Protein AF-A0A3N5FT04-F1 (afdb_monomer)

Secondary structure (DSSP, 8-state):
------------PPP-------------------PPPP--BTTB--B--TGGGT--HHHHHHHHHHHHHT---S-S-HHHHHHHTTTTTSTT----S------SS-EEEEETTEEEEEES-TTS----GGGHHHHHHHHHHHHHHTTSS--TTSBGGGGPPTT--TT-STTGGG-BHHHHHHT-----SEETTEETTTTS--

Solvent-accessible surface area (backbone atoms only — not comparable to full-atom values): 13130 Å² total; per-residue (Å²): 138,89,85,89,88,84,88,83,84,82,82,87,81,85,81,86,78,84,78,79,80,76,82,81,75,82,74,78,76,73,75,72,75,71,73,76,78,60,70,55,53,94,94,50,61,56,73,41,56,38,62,82,74,76,38,60,57,67,59,55,52,48,50,52,50,51,54,50,73,64,48,81,86,64,65,47,46,41,63,59,36,46,48,67,53,68,30,60,80,37,59,81,51,75,82,82,77,91,75,61,64,60,75,65,61,53,42,71,46,74,57,81,53,25,37,46,50,71,43,69,54,70,89,57,94,68,93,64,70,74,58,56,53,59,56,53,53,51,52,49,53,53,34,36,76,69,56,77,41,83,54,55,80,40,49,47,56,83,72,50,58,90,95,58,66,78,29,71,48,81,72,36,53,72,33,25,43,50,26,63,76,66,74,67,49,84,69,66,55,67,59,96,89,38,49,66,60,46,86,58,85,131

Foldseek 3Di:
DDDDDDDDDDDDDDDDDDDDDDDDDPDPPPPPPPPPQDAADDVGAAADAQVRLPHDNVVVVVVVCVQQVPDDPDFQFPVCRQCVPLVVPFPPSDDDDDADGHWHRWDFDDDSRHTHDIDTCVVDDHDPDCVVVVVVVVVVVVCCVVCVPVDQQDQVVVSDDPPDCQQVDPLSRNDGNVCVVVVNSLRFDDDPNRTPCRNPDD

Mean predicted aligned error: 11.37 Å

Structure (mmCIF, N/CA/C/O backbone):
data_AF-A0A3N5FT04-F1
#
_entry.id   AF-A0A3N5FT04-F1
#
loop_
_atom_site.group_PDB
_atom_site.id
_atom_site.type_symbol
_atom_site.label_atom_id
_atom_site.label_alt_id
_atom_sit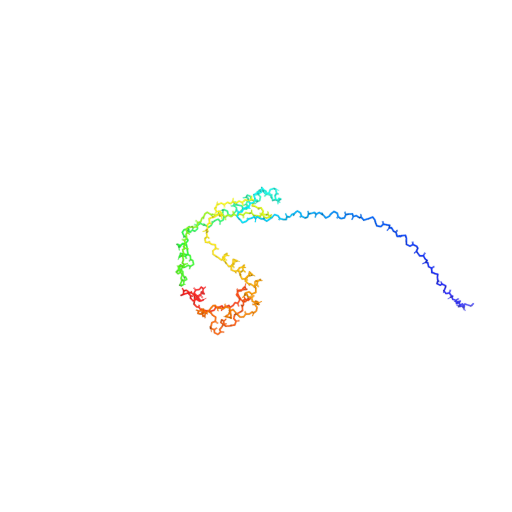e.label_comp_id
_atom_site.label_asym_id
_atom_site.label_entity_id
_atom_site.label_seq_id
_atom_site.pdbx_PDB_ins_code
_atom_site.Cartn_x
_atom_site.Cartn_y
_atom_site.Cartn_z
_atom_site.occupancy
_atom_site.B_iso_or_equiv
_atom_site.auth_seq_id
_atom_site.auth_comp_id
_atom_site.auth_asym_id
_atom_site.auth_atom_id
_atom_site.pdbx_PDB_model_num
ATOM 1 N N . MET A 1 1 ? 4.816 -99.520 30.516 1.00 39.00 1 MET A N 1
ATOM 2 C CA . MET A 1 1 ? 5.626 -98.863 29.469 1.00 39.00 1 MET A CA 1
ATOM 3 C C . MET A 1 1 ? 4.671 -98.159 28.514 1.00 39.00 1 MET A C 1
ATOM 5 O O . MET A 1 1 ? 3.800 -98.811 27.963 1.00 39.00 1 MET A O 1
ATOM 9 N N . VAL A 1 2 ? 4.776 -96.829 28.466 1.00 32.91 2 VAL A N 1
ATOM 10 C CA . VAL A 1 2 ? 4.016 -95.832 27.666 1.00 32.91 2 VAL A CA 1
ATOM 11 C C . VAL A 1 2 ? 4.645 -95.809 26.248 1.00 32.91 2 VAL A C 1
ATOM 13 O O . VAL A 1 2 ? 5.809 -96.180 26.155 1.00 32.91 2 VAL A O 1
ATOM 16 N N . ALA A 1 3 ? 4.049 -95.492 25.091 1.00 35.16 3 ALA A N 1
ATOM 17 C CA . ALA A 1 3 ? 2.989 -94.586 24.613 1.00 35.16 3 ALA A CA 1
ATOM 18 C C . ALA A 1 3 ? 2.389 -95.194 23.306 1.00 35.16 3 ALA A C 1
ATOM 20 O O . ALA A 1 3 ? 3.040 -96.033 22.697 1.00 35.16 3 ALA A O 1
ATOM 21 N N . GLY A 1 4 ? 1.210 -94.879 22.758 1.00 31.64 4 GLY A N 1
ATOM 22 C CA . GLY A 1 4 ? 0.363 -93.695 22.871 1.00 31.64 4 GLY A CA 1
ATOM 23 C C . GLY A 1 4 ? 0.532 -92.761 21.661 1.00 31.64 4 GLY A C 1
ATOM 24 O O . GLY A 1 4 ? 1.259 -91.785 21.779 1.00 31.64 4 GLY A O 1
ATOM 25 N N . VAL A 1 5 ? -0.143 -93.024 20.530 1.00 40.12 5 VAL A N 1
ATOM 26 C CA . VAL A 1 5 ? -0.427 -92.017 19.481 1.00 40.12 5 VAL A CA 1
ATOM 27 C C . VAL A 1 5 ? -1.836 -92.262 18.938 1.00 40.12 5 VAL A C 1
ATOM 29 O O . VAL A 1 5 ? -2.102 -93.286 18.312 1.00 40.12 5 VAL A O 1
ATOM 32 N N . ALA A 1 6 ? -2.738 -91.321 19.215 1.00 38.34 6 ALA A N 1
ATOM 33 C CA . ALA A 1 6 ? -4.097 -91.264 18.694 1.00 38.34 6 ALA A CA 1
ATOM 34 C C . ALA A 1 6 ? -4.169 -90.188 17.602 1.00 38.34 6 ALA A C 1
ATOM 36 O O . ALA A 1 6 ? -3.650 -89.086 17.779 1.00 38.34 6 ALA A O 1
ATOM 37 N N . ALA A 1 7 ? -4.798 -90.526 16.478 1.00 38.00 7 ALA A N 1
ATOM 38 C CA . ALA A 1 7 ? -5.049 -89.624 15.363 1.00 38.00 7 ALA A CA 1
ATOM 39 C C . ALA A 1 7 ? -6.353 -88.847 15.595 1.00 38.00 7 ALA A C 1
ATOM 41 O O . ALA A 1 7 ? -7.402 -89.445 15.837 1.00 38.00 7 ALA A O 1
ATOM 42 N N . THR A 1 8 ? -6.292 -87.520 15.501 1.00 37.78 8 THR A N 1
ATOM 43 C CA . THR A 1 8 ? -7.441 -86.625 15.683 1.00 37.78 8 THR A CA 1
ATOM 44 C C . THR A 1 8 ? -7.903 -86.096 14.325 1.00 37.78 8 THR A C 1
ATOM 46 O O . THR A 1 8 ? -7.182 -85.358 13.658 1.00 37.78 8 THR A O 1
ATOM 49 N N . LEU A 1 9 ? -9.119 -86.470 13.921 1.00 36.91 9 LEU A N 1
ATOM 50 C CA . LEU A 1 9 ? -9.869 -85.849 12.827 1.00 36.91 9 LEU A CA 1
ATOM 51 C C . LEU A 1 9 ? -10.504 -84.547 13.332 1.00 36.91 9 LEU A C 1
ATOM 53 O O . LEU A 1 9 ? -11.291 -84.570 14.277 1.00 36.91 9 LEU A O 1
ATOM 57 N N . ALA A 1 10 ? -10.187 -83.421 12.694 1.00 37.94 10 ALA A N 1
ATOM 58 C CA . ALA A 1 10 ? -10.848 -82.144 12.943 1.00 37.94 10 ALA A CA 1
ATOM 59 C C . ALA A 1 10 ? -12.022 -81.961 11.966 1.00 37.94 10 ALA A C 1
ATOM 61 O O . ALA A 1 10 ? -11.829 -81.844 10.757 1.00 37.94 10 ALA A O 1
ATOM 62 N N . LEU A 1 11 ? -13.244 -81.939 12.503 1.00 38.66 11 LEU A N 1
ATOM 63 C CA . LEU A 1 11 ? -14.460 -81.527 11.801 1.00 38.66 11 LEU A CA 1
ATOM 64 C C . LEU A 1 11 ? -14.577 -79.998 11.860 1.00 38.66 11 LEU A C 1
ATOM 66 O O . LEU A 1 11 ? -14.582 -79.416 12.942 1.00 38.66 11 LEU A O 1
ATOM 70 N N . VAL A 1 12 ? -14.688 -79.352 10.698 1.00 41.00 12 VAL A N 1
ATOM 71 C CA . VAL A 1 12 ? -14.937 -77.909 10.580 1.00 41.00 12 VAL A CA 1
ATOM 72 C C . VAL A 1 12 ? -16.447 -77.671 10.575 1.00 41.00 12 VAL A C 1
ATOM 74 O O . VAL A 1 12 ? -17.140 -78.010 9.617 1.00 41.00 12 VAL A O 1
ATOM 77 N N . SER A 1 13 ? -16.966 -77.096 11.655 1.00 38.34 13 SER A N 1
ATOM 78 C CA . SER A 1 13 ? -18.360 -76.669 11.787 1.00 38.34 13 SER A CA 1
ATOM 79 C C . SER A 1 13 ? -18.560 -75.262 11.217 1.00 38.34 13 SER A C 1
ATOM 81 O O . SER A 1 13 ? -17.911 -74.314 11.656 1.00 38.34 13 SER A O 1
ATOM 83 N N . TRP A 1 14 ? -19.482 -75.126 10.263 1.00 35.38 14 TRP A N 1
ATOM 84 C CA . TRP A 1 14 ? -19.923 -73.849 9.701 1.00 35.38 14 TRP A CA 1
ATOM 85 C C . TRP A 1 14 ? -20.964 -73.214 10.629 1.00 35.38 14 TRP A C 1
ATOM 87 O O . TRP A 1 14 ? -22.028 -73.791 10.847 1.00 35.38 14 TRP A O 1
ATOM 97 N N . THR A 1 15 ? -20.687 -72.029 11.171 1.00 42.88 15 THR A N 1
ATOM 98 C CA . THR A 1 15 ? -21.683 -71.225 11.890 1.00 42.88 15 THR A CA 1
ATOM 99 C C . THR A 1 15 ? -22.307 -70.203 10.939 1.00 42.88 15 THR A C 1
ATOM 101 O O . THR A 1 15 ? -21.635 -69.338 10.382 1.00 42.88 15 THR A O 1
ATOM 104 N N . ILE A 1 16 ? -23.621 -70.311 10.736 1.00 45.91 16 ILE A N 1
ATOM 105 C CA . ILE A 1 16 ? -24.427 -69.322 10.015 1.00 45.91 16 ILE A CA 1
ATOM 106 C C . ILE A 1 16 ? -24.808 -68.228 11.021 1.00 45.91 16 ILE A C 1
ATOM 108 O O . ILE A 1 16 ? -25.668 -68.445 11.872 1.00 45.91 16 ILE A O 1
ATOM 112 N N . SER A 1 17 ? -24.178 -67.055 10.937 1.00 49.38 17 SER A N 1
ATOM 113 C CA . SER A 1 17 ? -24.603 -65.868 11.692 1.00 49.38 17 SER A CA 1
ATOM 114 C C . SER A 1 17 ? -25.660 -65.097 10.904 1.00 49.38 17 SER A C 1
ATOM 116 O O . SER A 1 17 ? -25.367 -64.489 9.876 1.00 49.38 17 SER A O 1
ATOM 118 N N . ALA A 1 18 ? -26.898 -65.101 11.397 1.00 43.66 18 ALA A N 1
ATOM 119 C CA . ALA A 1 18 ? -27.975 -64.261 10.889 1.00 43.66 18 ALA A CA 1
ATOM 120 C C . ALA A 1 18 ? -27.744 -62.796 11.311 1.00 43.66 18 ALA A C 1
ATOM 122 O O . ALA A 1 18 ? -28.004 -62.420 12.452 1.00 43.66 18 ALA A O 1
ATOM 123 N N . GLN A 1 19 ? -27.255 -61.952 10.399 1.00 49.75 19 GLN A N 1
ATOM 124 C CA . GLN A 1 19 ? -27.248 -60.501 10.601 1.00 49.75 19 GLN A CA 1
ATOM 125 C C . GLN A 1 19 ? -28.651 -59.939 10.345 1.00 49.75 19 GLN A C 1
ATOM 127 O O . GLN A 1 19 ? -29.108 -59.852 9.205 1.00 49.75 19 GLN A O 1
ATOM 132 N N . GLN A 1 20 ? -29.335 -59.529 11.413 1.00 49.72 20 GLN A N 1
ATOM 133 C CA . GLN A 1 20 ? -30.534 -58.701 11.315 1.00 49.72 20 GLN A CA 1
ATOM 134 C C . GLN A 1 20 ? -30.149 -57.338 10.720 1.00 49.72 20 GLN A C 1
ATOM 136 O O . GLN A 1 20 ? -29.391 -56.576 11.318 1.00 49.72 20 GLN A O 1
ATOM 141 N N . ARG A 1 21 ? -30.665 -57.019 9.527 1.00 49.25 21 ARG A N 1
ATOM 142 C CA . ARG A 1 21 ? -30.576 -55.668 8.961 1.00 49.25 21 ARG A CA 1
ATOM 143 C C . ARG A 1 21 ? -31.481 -54.743 9.771 1.00 49.25 21 ARG A C 1
ATOM 145 O O . ARG A 1 21 ? -32.700 -54.814 9.646 1.00 49.25 21 ARG A O 1
ATOM 152 N N . ALA A 1 22 ? -30.890 -53.876 10.587 1.00 50.88 22 ALA A N 1
ATOM 153 C CA . ALA A 1 22 ? -31.609 -52.744 11.152 1.00 50.88 22 ALA A CA 1
ATOM 154 C C . ALA A 1 22 ? -32.038 -51.809 10.008 1.00 50.88 22 ALA A C 1
ATOM 156 O O . ALA A 1 22 ? -31.216 -51.412 9.181 1.00 50.88 22 ALA A O 1
ATOM 157 N N . ALA A 1 23 ? -33.330 -51.489 9.938 1.00 49.59 23 ALA A N 1
ATOM 158 C CA . ALA A 1 23 ? -33.854 -50.518 8.989 1.00 49.59 23 ALA A CA 1
ATOM 159 C C . ALA A 1 23 ? -33.274 -49.130 9.304 1.00 49.59 23 ALA A C 1
ATOM 161 O O . ALA A 1 23 ? -33.459 -48.600 10.400 1.00 49.59 23 ALA A O 1
ATOM 162 N N . SER A 1 24 ? -32.563 -48.539 8.344 1.00 53.47 24 SER A N 1
ATOM 163 C CA . SER A 1 24 ? -32.089 -47.162 8.428 1.00 53.47 24 SER A CA 1
ATOM 164 C C . SER A 1 24 ? -33.277 -46.211 8.290 1.00 53.47 24 SER A C 1
ATOM 166 O O . SER A 1 24 ? -33.844 -46.080 7.204 1.00 53.47 24 SER A O 1
ATOM 168 N N . VAL A 1 25 ? -33.654 -45.540 9.377 1.00 54.31 25 VAL A N 1
ATOM 169 C CA . VAL A 1 25 ? -34.546 -44.378 9.308 1.00 54.31 25 VAL A CA 1
ATOM 170 C C . VAL A 1 25 ? -33.788 -43.275 8.559 1.00 54.31 25 VAL A C 1
ATOM 172 O O . VAL A 1 25 ? -32.688 -42.921 8.992 1.00 54.31 25 VAL A O 1
ATOM 175 N N . PRO A 1 26 ? -34.316 -42.724 7.452 1.00 48.41 26 PRO A N 1
ATOM 176 C CA . PRO A 1 26 ? -33.685 -41.589 6.807 1.00 48.41 26 PRO A CA 1
ATOM 177 C C . PRO A 1 26 ? -33.803 -40.394 7.752 1.00 48.41 26 PRO A C 1
ATOM 179 O O . PRO A 1 26 ? -34.876 -39.813 7.914 1.00 48.41 26 PRO A O 1
ATOM 182 N N . GLN A 1 27 ? -32.702 -40.033 8.409 1.00 49.88 27 GLN A N 1
ATOM 183 C CA . GLN A 1 27 ? -32.586 -38.710 9.003 1.00 49.88 27 GLN A CA 1
ATOM 184 C C . GLN A 1 27 ? -32.624 -37.719 7.846 1.00 49.88 27 GLN A C 1
ATOM 186 O O . GLN A 1 27 ? -31.692 -37.656 7.045 1.00 49.88 27 GLN A O 1
ATOM 191 N N . ALA A 1 28 ? -33.718 -36.966 7.744 1.00 52.66 28 ALA A N 1
ATOM 192 C CA . ALA A 1 28 ? -33.756 -35.776 6.920 1.00 52.66 28 ALA A CA 1
ATOM 193 C C . ALA A 1 28 ? -32.607 -34.873 7.384 1.00 52.66 28 ALA A C 1
ATOM 195 O O . ALA A 1 28 ? -32.685 -34.238 8.438 1.00 52.66 28 ALA A O 1
ATOM 196 N N . GLN A 1 29 ? -31.515 -34.851 6.620 1.00 54.12 29 GLN A N 1
ATOM 197 C CA . GLN A 1 29 ? -30.525 -33.794 6.711 1.00 54.12 29 GLN A CA 1
ATOM 198 C C . GLN A 1 29 ? -31.251 -32.523 6.292 1.00 54.12 29 GLN A C 1
ATOM 200 O O . GLN A 1 29 ? -31.327 -32.185 5.113 1.00 54.12 29 GLN A O 1
ATOM 205 N N . ALA A 1 30 ? -31.838 -31.832 7.267 1.00 53.09 30 ALA A N 1
ATOM 206 C CA . ALA A 1 30 ? -32.152 -30.432 7.111 1.00 53.09 30 ALA A CA 1
ATOM 207 C C . ALA A 1 30 ? -30.822 -29.765 6.764 1.00 53.09 30 ALA A C 1
ATOM 209 O O . ALA A 1 30 ? -29.951 -29.615 7.626 1.00 53.09 30 ALA A O 1
ATOM 210 N N . ALA A 1 31 ? -30.632 -29.445 5.484 1.00 52.31 31 ALA A N 1
ATOM 211 C CA . ALA A 1 31 ? -29.584 -28.546 5.061 1.00 52.31 31 ALA A CA 1
ATOM 212 C C . ALA A 1 31 ? -29.785 -27.282 5.896 1.00 52.31 31 ALA A C 1
ATOM 214 O O . ALA A 1 31 ? -30.732 -26.526 5.678 1.00 52.31 31 ALA A O 1
ATOM 215 N N . ARG A 1 32 ? -28.951 -27.089 6.924 1.00 52.88 32 ARG A N 1
ATOM 216 C CA . ARG A 1 32 ? -28.822 -25.778 7.547 1.00 52.88 32 ARG A CA 1
ATOM 217 C C . ARG A 1 32 ? -28.431 -24.874 6.394 1.00 52.88 32 ARG A C 1
ATOM 219 O O . ARG A 1 32 ? -27.315 -24.998 5.899 1.00 52.88 32 ARG A O 1
ATOM 226 N N . ALA A 1 33 ? -29.361 -24.037 5.936 1.00 47.22 33 ALA A N 1
ATOM 227 C CA . ALA A 1 33 ? -29.031 -22.928 5.067 1.00 47.22 33 ALA A CA 1
ATOM 228 C C . ALA A 1 33 ? -27.864 -22.222 5.751 1.00 47.22 33 ALA A C 1
ATOM 230 O O . ALA A 1 33 ? -28.003 -21.711 6.866 1.00 47.22 33 ALA A O 1
ATOM 231 N N . GLN A 1 34 ? -26.679 -22.339 5.162 1.00 55.72 34 GLN A N 1
ATOM 232 C CA . GLN A 1 34 ? -25.507 -21.672 5.679 1.00 55.72 34 GLN A CA 1
ATOM 233 C C . GLN A 1 34 ? -25.846 -20.198 5.532 1.00 55.72 34 GLN A C 1
ATOM 235 O O . GLN A 1 34 ? -26.000 -19.727 4.406 1.00 55.72 34 GLN A O 1
ATOM 240 N N . ALA A 1 35 ? -26.130 -19.526 6.653 1.00 60.19 35 ALA A N 1
ATOM 241 C CA . ALA A 1 35 ? -26.479 -18.115 6.636 1.00 60.19 35 ALA A CA 1
ATOM 242 C C . ALA A 1 35 ? -25.419 -17.420 5.783 1.00 60.19 35 ALA A C 1
ATOM 244 O O . ALA A 1 35 ? -24.227 -17.550 6.081 1.00 60.19 35 ALA A O 1
ATOM 245 N N . ALA A 1 36 ? -25.849 -16.814 4.672 1.00 66.56 36 ALA A N 1
ATOM 246 C CA . ALA A 1 36 ? -24.931 -16.237 3.706 1.00 66.56 36 ALA A CA 1
ATOM 247 C C . ALA A 1 36 ? -23.971 -15.315 4.461 1.00 66.56 36 ALA A C 1
ATOM 249 O O . ALA A 1 36 ? -24.408 -14.470 5.248 1.00 66.56 36 ALA A O 1
ATOM 250 N N . SER A 1 37 ? -22.666 -15.540 4.301 1.00 80.81 37 SER A N 1
ATOM 251 C CA . SER A 1 37 ? -21.672 -14.669 4.916 1.00 80.81 37 SER A CA 1
ATOM 252 C C . SER A 1 37 ? -21.930 -13.248 4.432 1.00 80.81 37 SER A C 1
ATOM 254 O O . SER A 1 37 ? -22.085 -13.017 3.235 1.00 80.81 37 SER A O 1
ATOM 256 N N . TYR A 1 38 ? -22.040 -12.311 5.369 1.00 91.31 38 TYR A N 1
ATOM 257 C CA . TYR A 1 38 ? -22.242 -10.916 5.022 1.00 91.31 38 TYR A CA 1
ATOM 258 C C . TYR A 1 38 ? -20.978 -10.375 4.349 1.00 91.31 38 TYR A C 1
ATOM 260 O O . TYR A 1 38 ? -19.892 -10.410 4.931 1.00 91.31 38 TYR A O 1
ATOM 268 N N . PHE A 1 39 ? -21.143 -9.864 3.134 1.00 91.69 39 PHE A N 1
ATOM 269 C CA . PHE A 1 39 ? -20.144 -9.075 2.433 1.00 91.69 39 PHE A CA 1
ATOM 270 C C . PHE A 1 39 ? -20.731 -7.680 2.210 1.00 91.69 39 PHE A C 1
ATOM 272 O O . PHE A 1 39 ? -21.863 -7.583 1.732 1.00 91.69 39 PHE A O 1
ATOM 279 N N . PRO A 1 40 ? -20.019 -6.611 2.597 1.00 91.62 40 PRO A N 1
ATOM 280 C CA . PRO A 1 40 ? -20.517 -5.257 2.427 1.00 91.62 40 PRO A CA 1
ATOM 281 C C . PRO A 1 40 ? -20.577 -4.880 0.946 1.00 91.62 40 PRO A C 1
ATOM 283 O O . PRO A 1 40 ? -19.683 -5.229 0.170 1.00 91.62 40 PRO A O 1
ATOM 286 N N . GLU A 1 41 ? -21.600 -4.111 0.581 1.00 91.31 41 GLU A N 1
ATOM 287 C CA . GLU A 1 41 ? -21.638 -3.430 -0.710 1.00 91.31 41 GLU A CA 1
ATOM 288 C C . GLU A 1 41 ? -20.554 -2.346 -0.771 1.00 91.31 41 GLU A C 1
ATOM 290 O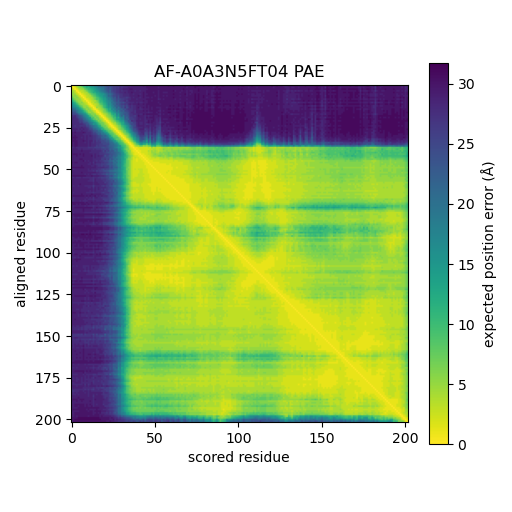 O . GLU A 1 41 ? -19.983 -1.919 0.244 1.00 91.31 41 GLU A O 1
ATOM 295 N N . ARG A 1 42 ? -20.235 -1.882 -1.985 1.00 89.31 42 ARG A N 1
ATOM 296 C CA . ARG A 1 42 ? -19.191 -0.869 -2.184 1.00 89.31 42 ARG A CA 1
ATOM 297 C C . ARG A 1 42 ? -19.503 0.387 -1.361 1.00 89.31 42 ARG A C 1
ATOM 299 O O . ARG A 1 42 ? -20.410 1.137 -1.697 1.00 89.31 42 ARG A O 1
ATOM 306 N N . LEU A 1 43 ? -18.657 0.650 -0.361 1.00 84.81 43 LEU A N 1
ATOM 307 C CA . LEU A 1 43 ? -18.749 1.782 0.574 1.00 84.81 43 LEU A CA 1
ATOM 308 C C . LEU A 1 43 ? -19.966 1.761 1.519 1.00 84.81 43 LEU A C 1
ATOM 310 O O . LEU A 1 43 ? -20.156 2.729 2.246 1.00 84.81 43 LEU A O 1
ATOM 314 N N . ASP A 1 44 ? -20.740 0.673 1.569 1.00 90.38 44 ASP A N 1
ATOM 315 C CA . ASP A 1 44 ? -21.926 0.561 2.428 1.00 90.38 44 ASP A CA 1
ATOM 316 C C . ASP A 1 44 ? -21.757 -0.569 3.451 1.00 90.38 44 ASP A C 1
ATOM 318 O O . ASP A 1 44 ? -22.206 -1.706 3.291 1.00 90.38 44 ASP A O 1
ATOM 322 N N . TRP A 1 45 ? -20.994 -0.264 4.499 1.00 94.06 45 TRP A N 1
ATOM 323 C CA . TRP A 1 45 ? -20.636 -1.223 5.536 1.00 94.06 45 TRP A CA 1
ATOM 324 C C . TRP A 1 45 ? -21.595 -1.139 6.720 1.00 94.06 45 TRP A C 1
ATOM 326 O O . TRP A 1 45 ? -21.598 -0.163 7.471 1.00 94.06 45 TRP A O 1
ATOM 336 N N . GLN A 1 46 ? -22.338 -2.218 6.962 1.00 95.75 46 GLN A N 1
ATOM 337 C CA . GLN A 1 46 ? -23.110 -2.375 8.189 1.00 95.75 46 GLN A CA 1
ATOM 338 C C . GLN A 1 46 ? -22.208 -2.332 9.426 1.00 95.75 46 GLN A C 1
ATOM 340 O O . GLN A 1 46 ? -21.188 -3.027 9.514 1.00 95.75 46 GLN A O 1
ATOM 345 N N . ARG A 1 47 ? -22.641 -1.546 10.413 1.00 97.19 47 ARG A N 1
ATOM 346 C CA . ARG A 1 47 ? -21.969 -1.397 11.703 1.00 97.19 47 ARG A CA 1
ATOM 347 C C . ARG A 1 47 ? -22.538 -2.361 12.733 1.00 97.19 47 ARG A C 1
ATOM 349 O O . ARG A 1 47 ? -23.754 -2.536 12.819 1.00 97.19 47 ARG A O 1
ATOM 356 N N . LYS A 1 48 ? -21.666 -2.960 13.541 1.00 97.81 48 LYS A N 1
ATOM 357 C CA . LYS A 1 48 ? -22.057 -3.791 14.686 1.00 97.81 48 LYS A CA 1
ATOM 358 C C . LYS A 1 48 ? -21.210 -3.471 15.902 1.00 97.81 48 LYS A C 1
ATOM 360 O O . LYS A 1 48 ? -20.011 -3.265 15.782 1.00 97.81 48 LYS A O 1
ATOM 365 N N . GLN A 1 49 ? -21.838 -3.508 17.073 1.00 98.12 49 GLN A N 1
ATOM 366 C CA . GLN A 1 49 ? -21.104 -3.412 18.331 1.00 98.12 49 GLN A CA 1
ATOM 367 C C . GLN A 1 49 ? -20.158 -4.612 18.504 1.00 98.12 49 GLN A C 1
ATOM 369 O O . GLN A 1 49 ? -20.465 -5.696 17.987 1.00 98.12 49 GLN A O 1
ATOM 374 N N . PRO A 1 50 ? -19.037 -4.458 19.232 1.00 98.31 50 PRO A N 1
ATOM 375 C CA . PRO A 1 50 ? -18.072 -5.533 19.452 1.00 98.31 50 PRO A CA 1
ATOM 376 C C . PRO A 1 50 ? -18.709 -6.852 19.914 1.00 98.31 50 PRO A C 1
ATOM 378 O O . PRO A 1 50 ? -18.432 -7.909 19.345 1.00 98.31 50 PRO A O 1
ATOM 381 N N . GLU A 1 51 ? -19.622 -6.807 20.881 1.00 98.19 51 GLU A N 1
ATOM 382 C CA . GLU A 1 51 ? -20.279 -7.982 21.463 1.00 98.19 51 GLU A CA 1
ATOM 383 C C . GLU A 1 51 ? -21.134 -8.718 20.431 1.00 98.19 51 GLU A C 1
ATOM 385 O O . GLU A 1 51 ? -21.147 -9.948 20.392 1.00 98.19 51 GLU A O 1
ATOM 390 N N . ALA A 1 52 ? -21.791 -7.974 19.536 1.00 97.31 52 ALA A N 1
ATOM 391 C CA . ALA A 1 52 ? -22.647 -8.523 18.485 1.00 97.31 52 ALA A CA 1
ATOM 392 C C . ALA A 1 52 ? -21.864 -9.309 17.418 1.00 97.31 52 ALA A C 1
ATOM 394 O O . ALA A 1 52 ? -22.457 -10.051 16.632 1.00 97.31 52 ALA A O 1
ATOM 395 N N . VAL A 1 53 ? -20.538 -9.161 17.388 1.00 96.44 53 VAL A N 1
ATOM 396 C CA . VAL A 1 53 ? -19.627 -9.964 16.563 1.00 96.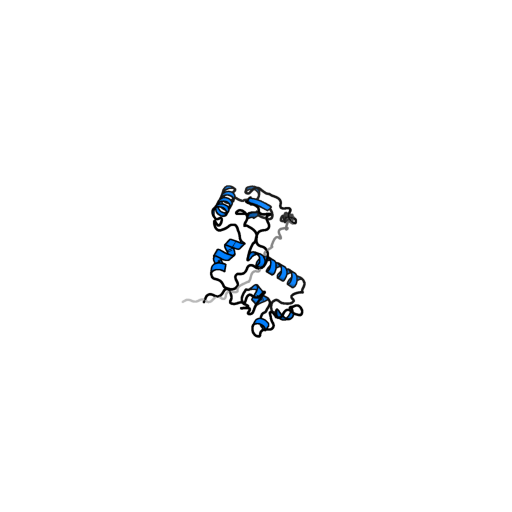44 53 VAL A CA 1
ATOM 397 C C . VAL A 1 53 ? -18.698 -10.841 17.408 1.00 96.44 53 VAL A C 1
ATOM 399 O O . VAL A 1 53 ? -17.748 -11.408 16.875 1.00 96.44 53 VAL A O 1
ATOM 402 N N . GLY A 1 54 ? -18.956 -10.988 18.712 1.00 97.25 54 GLY A N 1
ATOM 403 C CA . GLY A 1 54 ? -18.183 -11.837 19.623 1.00 97.25 54 GLY A CA 1
ATOM 404 C C . GLY A 1 54 ? -16.800 -11.287 19.984 1.00 97.25 54 GLY A C 1
ATOM 405 O O . GLY A 1 54 ? -15.871 -12.067 20.203 1.00 97.25 54 GLY A O 1
ATOM 406 N N . MET A 1 55 ? -16.612 -9.966 19.951 1.00 98.19 55 MET A N 1
ATOM 407 C CA . MET A 1 55 ? -15.409 -9.271 20.428 1.00 98.19 55 MET A CA 1
ATOM 408 C C . MET A 1 55 ? -15.643 -8.697 21.827 1.00 98.19 55 MET A C 1
ATOM 410 O O . MET A 1 55 ? -16.750 -8.276 22.152 1.00 98.19 55 MET A O 1
ATOM 414 N N . ALA A 1 56 ? -14.589 -8.639 22.644 1.00 98.56 56 ALA A N 1
ATOM 415 C CA . ALA A 1 56 ? -14.635 -7.969 23.939 1.00 98.56 56 ALA A CA 1
ATOM 416 C C . ALA A 1 56 ? -14.524 -6.440 23.748 1.00 98.56 56 ALA A C 1
ATOM 418 O O . ALA A 1 56 ? -13.506 -5.985 23.216 1.00 98.56 56 ALA A O 1
ATOM 419 N N . PRO A 1 57 ? -15.503 -5.635 24.200 1.00 98.50 57 PRO A N 1
ATOM 420 C CA . PRO A 1 57 ? -15.499 -4.180 24.003 1.00 98.50 57 PRO A CA 1
ATOM 421 C C . PRO A 1 57 ? -14.276 -3.495 24.600 1.00 98.50 57 PRO A C 1
ATOM 423 O O . PRO A 1 57 ? -13.691 -2.622 23.966 1.00 98.50 57 PRO A O 1
ATOM 426 N N . ALA A 1 58 ? -13.856 -3.935 25.791 1.00 98.56 58 ALA A N 1
ATOM 427 C CA . ALA A 1 58 ? -12.671 -3.407 26.457 1.00 98.56 58 ALA A CA 1
ATOM 428 C C . ALA A 1 58 ? -11.416 -3.587 25.588 1.00 98.56 58 ALA A C 1
ATOM 430 O O . ALA A 1 58 ? -10.705 -2.623 25.350 1.00 98.56 58 ALA A O 1
ATOM 431 N N . LEU A 1 59 ? -11.205 -4.774 25.007 1.00 98.62 59 LEU A N 1
ATOM 432 C CA . LEU A 1 59 ? -10.046 -5.027 24.143 1.00 98.62 59 LEU A CA 1
ATOM 433 C C . LEU A 1 59 ? -10.096 -4.228 22.834 1.00 98.62 59 LEU A C 1
ATOM 435 O O . LEU A 1 59 ? -9.056 -3.796 22.344 1.00 98.62 59 LEU A O 1
ATOM 439 N N . VAL A 1 60 ? -11.289 -4.001 22.273 1.00 98.69 60 VAL A N 1
ATOM 440 C CA . VAL A 1 60 ? -11.451 -3.111 21.111 1.00 98.69 60 VAL A CA 1
ATOM 441 C C . VAL A 1 60 ? -11.057 -1.683 21.480 1.00 98.69 60 VAL A C 1
ATOM 443 O O . VAL A 1 60 ? -10.273 -1.061 20.766 1.00 98.69 60 VAL A O 1
ATOM 446 N N . ALA A 1 61 ? -11.548 -1.173 22.610 1.00 98.56 61 ALA A N 1
ATOM 447 C CA . ALA A 1 61 ? -11.193 0.156 23.089 1.00 98.56 61 ALA A CA 1
ATOM 448 C C . ALA A 1 61 ? -9.691 0.274 23.394 1.00 98.56 61 ALA A C 1
ATOM 450 O O . ALA A 1 61 ? -9.086 1.302 23.096 1.00 98.56 61 ALA A O 1
ATOM 451 N N . ASP A 1 62 ? -9.078 -0.761 23.968 1.00 98.69 62 ASP A N 1
ATOM 452 C CA . ASP A 1 62 ? -7.646 -0.806 24.269 1.00 98.69 62 ASP A CA 1
ATOM 453 C C . ASP A 1 62 ? -6.808 -0.772 22.989 1.00 98.69 62 ASP A C 1
ATOM 455 O O . ASP A 1 62 ? -5.856 0.001 22.909 1.00 98.69 62 ASP A O 1
ATOM 459 N N . ALA A 1 63 ? -7.201 -1.533 21.961 1.00 98.38 63 ALA A N 1
ATOM 460 C CA . ALA A 1 63 ? -6.542 -1.522 20.657 1.00 98.38 63 ALA A CA 1
ATOM 461 C C . ALA A 1 63 ? -6.607 -0.139 19.991 1.00 98.38 63 ALA A C 1
ATOM 463 O O . ALA A 1 63 ? -5.597 0.342 19.478 1.00 98.38 63 ALA A O 1
ATOM 464 N N . VAL A 1 64 ? -7.763 0.533 20.051 1.00 98.56 64 VAL A N 1
ATOM 465 C CA . VAL A 1 64 ? -7.909 1.905 19.534 1.00 98.56 64 VAL A CA 1
ATOM 466 C C . VAL A 1 64 ? -7.018 2.874 20.310 1.00 98.56 64 VAL A C 1
ATOM 468 O O . VAL A 1 64 ? -6.290 3.655 19.699 1.00 98.56 64 VAL A O 1
ATOM 471 N N . ARG A 1 65 ? -7.011 2.806 21.649 1.00 98.50 65 ARG A N 1
ATOM 472 C CA . ARG A 1 65 ? -6.138 3.661 22.471 1.00 98.50 65 ARG A CA 1
ATOM 473 C C . ARG A 1 65 ? -4.662 3.417 22.179 1.00 98.50 65 ARG A C 1
ATOM 475 O O . ARG A 1 65 ? -3.915 4.383 22.086 1.00 98.50 65 ARG A O 1
ATOM 482 N N . ALA A 1 66 ? -4.250 2.164 22.003 1.00 98.25 66 ALA A N 1
ATOM 483 C CA . ALA A 1 66 ? -2.878 1.822 21.645 1.00 98.25 66 ALA A CA 1
ATOM 484 C C . ALA A 1 66 ? -2.496 2.368 20.260 1.00 98.25 66 ALA A C 1
ATOM 486 O O . ALA A 1 66 ? -1.423 2.948 20.114 1.00 98.25 66 ALA A O 1
ATOM 487 N N . ALA A 1 67 ? -3.379 2.241 19.263 1.00 97.31 67 ALA A N 1
ATOM 488 C CA . ALA A 1 67 ? -3.144 2.763 17.918 1.00 97.31 67 ALA A CA 1
ATOM 489 C C . ALA A 1 67 ? -3.011 4.293 17.908 1.00 97.31 67 ALA A C 1
ATOM 491 O O . ALA A 1 67 ? -2.060 4.819 17.339 1.00 97.31 67 ALA A O 1
ATOM 492 N N . VAL A 1 68 ? -3.924 5.003 18.579 1.00 97.75 68 VAL A N 1
ATOM 493 C CA . VAL A 1 68 ? -3.875 6.471 18.698 1.00 97.75 68 VAL A CA 1
ATOM 494 C C . VAL A 1 68 ? -2.664 6.918 19.522 1.00 97.75 68 VAL A C 1
ATOM 496 O O . VAL A 1 68 ? -1.970 7.852 19.141 1.00 97.75 68 VAL A O 1
ATOM 499 N N . GLY A 1 69 ? -2.362 6.232 20.627 1.00 97.50 69 GLY A N 1
ATOM 500 C CA . GLY A 1 69 ? -1.214 6.545 21.483 1.00 97.50 69 GLY A CA 1
ATOM 501 C C . GLY A 1 69 ? 0.150 6.261 20.844 1.00 97.50 69 GLY A C 1
ATOM 502 O O . GLY A 1 69 ? 1.151 6.785 21.320 1.00 97.50 69 GLY A O 1
ATOM 503 N N . SER A 1 70 ? 0.190 5.465 19.771 1.00 96.06 70 SER A N 1
ATOM 504 C CA . SER A 1 70 ? 1.406 5.164 19.000 1.00 96.06 70 SER A CA 1
ATOM 505 C C . SER A 1 70 ? 1.565 6.055 17.762 1.00 96.06 70 SER A C 1
ATOM 507 O O . SER A 1 70 ? 2.401 5.767 16.905 1.00 96.06 70 SER A O 1
ATOM 509 N N . GLU A 1 71 ? 0.745 7.102 17.620 1.00 94.06 71 GLU A N 1
ATOM 510 C CA . GLU A 1 71 ? 0.836 8.021 16.487 1.00 94.06 71 GLU A CA 1
ATOM 511 C C . GLU A 1 71 ? 2.232 8.656 16.399 1.00 94.06 71 GLU A C 1
ATOM 513 O O . GLU A 1 71 ? 2.824 9.071 17.397 1.00 94.06 71 GLU A O 1
ATOM 518 N N . MET A 1 72 ? 2.757 8.756 15.175 1.00 88.69 72 MET A N 1
ATOM 519 C CA . MET A 1 72 ? 4.017 9.446 14.921 1.00 88.69 72 MET A CA 1
ATOM 520 C C . MET A 1 72 ? 3.898 10.932 15.269 1.00 88.69 72 MET A C 1
ATOM 522 O O . MET A 1 72 ? 2.998 11.622 14.796 1.00 88.69 72 MET A O 1
ATOM 526 N N . THR A 1 73 ? 4.869 11.444 16.021 1.00 89.25 73 THR A N 1
ATOM 527 C CA . THR A 1 73 ? 4.953 12.860 16.419 1.00 89.25 73 THR A CA 1
ATOM 528 C C . THR A 1 73 ? 5.777 13.714 15.453 1.00 89.25 73 THR A C 1
ATOM 530 O O . THR A 1 73 ? 6.018 14.891 15.720 1.00 89.25 73 THR A O 1
ATOM 533 N N . THR A 1 74 ? 6.231 13.126 14.341 1.00 88.38 74 THR A N 1
ATOM 534 C CA . THR A 1 74 ? 7.036 13.813 13.325 1.00 88.38 74 THR A CA 1
ATOM 535 C C . THR A 1 74 ? 6.197 14.794 12.502 1.00 88.38 74 THR A C 1
ATOM 537 O O . THR A 1 74 ? 4.990 14.943 12.725 1.00 88.38 74 THR A O 1
ATOM 540 N N . ASN A 1 75 ? 6.813 15.505 11.553 1.00 91.75 75 ASN A N 1
ATOM 541 C CA . ASN A 1 75 ? 6.139 16.599 10.867 1.00 91.75 75 ASN A CA 1
ATOM 542 C C . ASN A 1 75 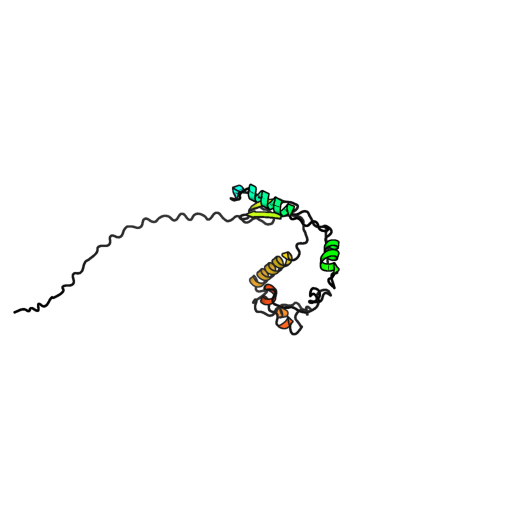? 4.887 16.088 10.132 1.00 91.75 75 ASN A C 1
ATOM 544 O O . ASN A 1 75 ? 4.902 15.064 9.442 1.00 91.75 75 ASN A O 1
ATOM 548 N N . ARG A 1 76 ? 3.752 16.767 10.321 1.00 92.88 76 ARG A N 1
ATOM 549 C CA . ARG A 1 76 ? 2.522 16.417 9.603 1.00 92.88 76 ARG A CA 1
ATOM 550 C C . ARG A 1 76 ? 2.576 16.850 8.148 1.00 92.88 76 ARG A C 1
ATOM 552 O O . ARG A 1 76 ? 1.917 16.211 7.335 1.00 92.88 76 ARG A O 1
ATOM 559 N N . ASP A 1 77 ? 3.354 17.870 7.804 1.00 94.56 77 ASP A N 1
ATOM 560 C CA . ASP A 1 77 ? 3.670 18.173 6.414 1.00 94.56 77 ASP A CA 1
ATOM 561 C C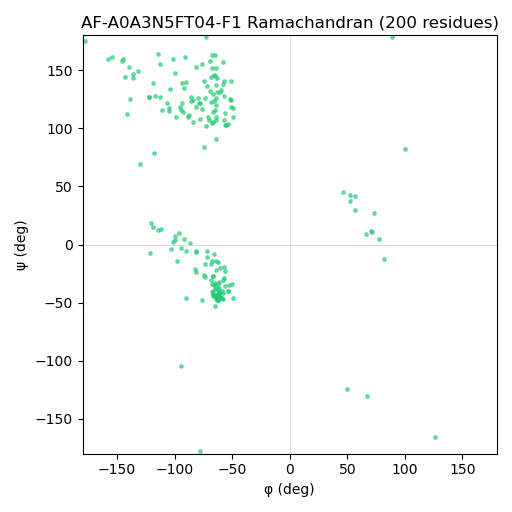 . ASP A 1 77 ? 4.537 17.051 5.830 1.00 94.56 77 ASP A C 1
ATOM 563 O O . ASP A 1 77 ? 5.724 16.934 6.132 1.00 94.56 77 ASP A O 1
ATOM 567 N N . LEU A 1 78 ? 3.919 16.223 4.987 1.00 92.38 78 LEU A N 1
ATOM 568 C CA . LEU A 1 78 ? 4.565 15.066 4.386 1.00 92.38 78 LEU A CA 1
ATOM 569 C C . LEU A 1 78 ? 5.710 15.450 3.441 1.00 92.38 78 LEU A C 1
ATOM 571 O O . LEU A 1 78 ? 6.680 14.704 3.361 1.00 92.38 78 LEU A O 1
ATOM 575 N N . ALA A 1 79 ? 5.625 16.583 2.733 1.00 92.25 79 ALA A N 1
ATOM 576 C CA . ALA A 1 79 ? 6.715 17.016 1.856 1.00 92.25 79 ALA A CA 1
ATOM 577 C C . ALA A 1 79 ? 7.968 17.308 2.684 1.00 92.25 79 ALA A C 1
ATOM 579 O O . ALA A 1 79 ? 9.058 16.828 2.374 1.00 92.25 79 ALA A O 1
ATOM 580 N N . THR A 1 80 ? 7.778 18.045 3.779 1.00 93.31 80 THR A N 1
ATOM 581 C CA . THR A 1 80 ? 8.858 18.371 4.709 1.00 93.31 80 THR A CA 1
ATOM 582 C C . THR A 1 80 ? 9.381 17.121 5.411 1.00 93.31 80 THR A C 1
ATOM 584 O O . THR A 1 80 ? 10.592 16.945 5.518 1.00 93.31 80 THR A O 1
ATOM 587 N N . GLU A 1 81 ? 8.500 16.230 5.869 1.00 92.94 81 GLU A N 1
ATOM 588 C CA . GLU A 1 81 ? 8.899 14.974 6.510 1.00 92.94 81 GLU A CA 1
ATOM 589 C C . GLU A 1 81 ? 9.773 14.120 5.582 1.00 92.94 81 GLU A C 1
ATOM 591 O O . GLU A 1 81 ? 10.834 13.664 5.997 1.00 92.94 81 GLU A O 1
ATOM 596 N N . LEU A 1 82 ? 9.380 13.938 4.316 1.00 90.81 82 LEU A N 1
ATOM 597 C CA . LEU A 1 82 ? 10.157 13.160 3.344 1.00 90.81 82 LEU A CA 1
ATOM 598 C C . LEU A 1 82 ? 11.548 13.765 3.104 1.00 90.81 82 LEU A C 1
ATOM 600 O O . LEU A 1 82 ? 12.535 13.034 3.147 1.00 90.81 82 LEU A O 1
ATOM 604 N N . ALA A 1 83 ? 11.626 15.087 2.926 1.00 90.25 83 ALA A N 1
ATOM 605 C CA . ALA A 1 83 ? 12.884 15.795 2.680 1.00 90.25 83 ALA A CA 1
ATOM 606 C C . ALA A 1 83 ? 13.825 15.808 3.898 1.00 90.25 83 ALA A C 1
ATOM 608 O O . ALA A 1 83 ? 15.041 15.860 3.756 1.00 90.25 83 ALA A O 1
ATOM 609 N N . THR A 1 84 ? 13.278 15.788 5.116 1.00 91.31 84 THR A N 1
ATOM 610 C CA . THR A 1 84 ? 14.073 15.910 6.353 1.00 91.31 84 THR A CA 1
ATOM 611 C C . THR A 1 84 ? 14.396 14.573 7.021 1.00 91.31 84 THR A C 1
ATOM 613 O O . THR A 1 84 ? 15.277 14.533 7.883 1.00 91.31 84 THR A O 1
ATOM 616 N N . SER A 1 85 ? 13.720 13.491 6.622 1.00 88.31 85 SER A N 1
ATOM 617 C CA . SER A 1 85 ? 13.953 12.127 7.108 1.00 88.31 85 SER A CA 1
ATOM 618 C C . SER A 1 85 ? 14.900 11.360 6.180 1.00 88.31 85 SER A C 1
ATOM 620 O O . SER A 1 85 ? 16.100 11.620 6.194 1.00 88.31 85 SER A O 1
ATOM 622 N N . PHE A 1 86 ? 14.376 10.439 5.367 1.00 80.25 86 PHE A N 1
ATOM 623 C CA . PHE A 1 86 ? 15.150 9.661 4.400 1.00 80.25 86 PHE A CA 1
ATOM 624 C C . PHE A 1 86 ? 15.805 10.563 3.351 1.00 80.25 86 PHE A C 1
ATOM 626 O O . PHE A 1 86 ? 17.009 10.476 3.149 1.00 80.25 86 PHE A O 1
ATOM 633 N N . GLY A 1 87 ? 15.058 11.503 2.761 1.00 84.75 87 GLY A N 1
ATOM 634 C CA . GLY A 1 87 ? 15.578 12.362 1.691 1.00 84.75 87 GLY A CA 1
ATOM 635 C C . GLY A 1 87 ? 16.769 13.230 2.098 1.00 84.75 87 GLY A C 1
ATOM 636 O O . GLY A 1 87 ? 17.568 13.615 1.256 1.00 84.75 87 GLY A O 1
ATOM 637 N N . ARG A 1 88 ? 16.969 13.458 3.403 1.00 86.69 88 ARG A N 1
ATOM 638 C CA . ARG A 1 88 ? 18.060 14.296 3.911 1.00 86.69 88 ARG A CA 1
ATOM 639 C C . ARG A 1 88 ? 19.441 13.834 3.442 1.00 86.69 88 ARG A C 1
ATOM 641 O O . ARG A 1 88 ? 20.318 14.677 3.264 1.00 86.69 88 ARG A O 1
ATOM 648 N N . ASN A 1 89 ? 19.637 12.523 3.320 1.00 86.56 89 ASN A N 1
ATOM 649 C CA . ASN A 1 89 ? 20.933 11.928 2.997 1.00 86.56 89 ASN A CA 1
ATOM 650 C C . ASN A 1 89 ? 20.905 11.087 1.712 1.00 86.56 89 ASN A C 1
ATOM 652 O O . ASN A 1 89 ? 21.963 10.642 1.283 1.00 86.56 89 ASN A O 1
ATOM 656 N N . GLU A 1 90 ? 19.731 10.863 1.119 1.00 87.06 90 GLU A N 1
ATOM 657 C CA . GLU A 1 90 ? 19.587 10.029 -0.076 1.00 87.06 90 GLU A CA 1
ATOM 658 C C . GLU A 1 90 ? 19.687 10.885 -1.348 1.00 87.06 90 GLU A C 1
ATOM 660 O O . GLU A 1 90 ? 19.059 11.946 -1.438 1.00 87.06 90 GLU A O 1
ATOM 665 N N . PRO A 1 91 ? 20.447 10.460 -2.369 1.00 88.50 91 PRO A N 1
ATOM 666 C CA . PRO A 1 91 ? 20.447 11.137 -3.655 1.00 88.50 91 PRO A CA 1
ATOM 667 C C . PRO A 1 91 ? 19.100 10.934 -4.374 1.00 88.50 91 PRO A C 1
ATOM 669 O O . PRO A 1 91 ? 18.370 9.975 -4.142 1.00 88.50 91 PRO A O 1
ATOM 672 N N . PHE A 1 92 ? 18.765 11.830 -5.309 1.00 89.50 92 PHE A N 1
ATOM 673 C CA . PHE A 1 92 ? 17.526 11.748 -6.106 1.00 89.50 92 PHE A CA 1
ATOM 674 C C . PHE A 1 92 ? 16.225 11.707 -5.268 1.00 89.50 92 PHE A C 1
ATOM 676 O O . PHE A 1 92 ? 15.197 11.171 -5.703 1.00 89.50 92 PHE A O 1
ATOM 683 N N . ASP A 1 93 ? 16.225 12.332 -4.090 1.00 87.44 93 ASP A N 1
ATOM 684 C CA . ASP A 1 93 ? 15.106 12.385 -3.139 1.00 87.44 93 ASP A CA 1
ATOM 685 C C . ASP A 1 93 ? 13.933 13.282 -3.577 1.00 87.44 93 ASP A C 1
ATOM 687 O O . ASP A 1 93 ? 12.873 13.280 -2.948 1.00 87.44 93 ASP A O 1
ATOM 691 N N . THR A 1 94 ? 14.079 14.010 -4.691 1.00 89.38 94 THR A N 1
ATOM 692 C CA . THR A 1 94 ? 13.058 14.936 -5.197 1.00 89.38 94 THR A CA 1
ATOM 693 C C . THR A 1 94 ? 11.691 14.257 -5.295 1.00 89.38 94 THR A C 1
ATOM 695 O O . THR A 1 94 ? 11.525 13.219 -5.949 1.00 89.38 94 THR A O 1
ATOM 698 N N . VAL A 1 95 ? 10.696 14.849 -4.637 1.00 89.81 95 VAL A N 1
ATOM 699 C CA . VAL A 1 95 ? 9.323 14.339 -4.607 1.00 89.81 95 VAL A CA 1
ATOM 700 C C . VAL A 1 95 ? 8.702 14.426 -6.001 1.00 89.81 95 VAL A C 1
ATOM 702 O O . VAL A 1 95 ? 8.716 15.479 -6.636 1.00 89.81 95 VAL A O 1
ATOM 705 N N . ILE A 1 96 ? 8.121 13.316 -6.462 1.00 89.56 96 ILE A N 1
ATOM 706 C CA . ILE A 1 96 ? 7.361 13.254 -7.713 1.00 89.56 96 ILE A CA 1
ATOM 707 C C . ILE A 1 96 ? 5.875 13.142 -7.371 1.00 89.56 96 ILE A C 1
ATOM 709 O O . ILE A 1 96 ? 5.449 12.188 -6.722 1.00 89.56 96 ILE A O 1
ATOM 713 N N . GLY A 1 97 ? 5.086 14.100 -7.857 1.00 91.00 97 GLY A N 1
ATOM 714 C CA . GLY A 1 97 ? 3.640 14.142 -7.646 1.00 91.00 97 GLY A CA 1
ATOM 715 C C . GLY A 1 97 ? 3.215 14.883 -6.371 1.00 91.00 97 GLY A C 1
ATOM 716 O O . GLY A 1 97 ? 4.047 15.413 -5.635 1.00 91.00 97 GLY A O 1
ATOM 717 N N . PRO A 1 98 ? 1.898 14.982 -6.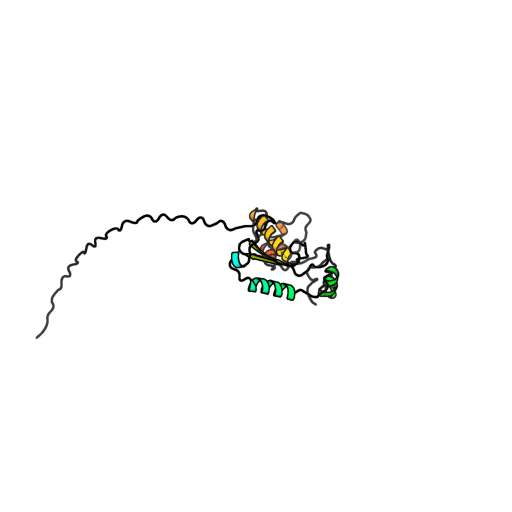131 1.00 91.31 98 PRO A N 1
ATOM 718 C CA . PRO A 1 98 ? 1.358 15.765 -5.030 1.00 91.31 98 PRO A CA 1
ATOM 719 C C . PRO A 1 98 ? 1.558 15.072 -3.679 1.00 91.31 98 PRO A C 1
ATOM 721 O O . PRO A 1 98 ? 1.335 13.871 -3.528 1.00 91.31 98 PRO A O 1
ATOM 724 N N . THR A 1 99 ? 1.879 15.868 -2.666 1.00 92.88 99 THR A N 1
ATOM 725 C CA . THR A 1 99 ? 1.810 15.484 -1.254 1.00 92.88 99 THR A CA 1
ATOM 726 C C . THR A 1 99 ? 0.750 16.323 -0.549 1.00 92.88 99 THR A C 1
ATOM 728 O O . THR A 1 99 ? 0.272 17.337 -1.060 1.00 92.88 99 THR A O 1
ATOM 731 N N . ARG A 1 100 ? 0.341 15.880 0.639 1.00 92.56 100 ARG A N 1
ATOM 732 C CA . ARG A 1 100 ? -0.564 16.629 1.509 1.00 92.56 100 ARG A CA 1
ATOM 733 C C . ARG A 1 100 ? -0.201 16.386 2.971 1.00 92.56 100 ARG A C 1
ATOM 735 O O . ARG A 1 100 ? 0.376 15.336 3.266 1.00 92.56 100 ARG A O 1
ATOM 742 N N . PRO A 1 101 ? -0.587 17.279 3.895 1.00 94.69 101 PRO A N 1
ATOM 743 C CA . PRO A 1 101 ? -0.408 17.023 5.314 1.00 94.69 101 PRO A CA 1
ATOM 744 C C . PRO A 1 101 ? -1.098 15.724 5.755 1.00 94.69 101 PRO A C 1
ATOM 746 O O . PRO A 1 101 ? -2.208 15.421 5.301 1.00 94.69 101 PRO A O 1
ATOM 749 N N . ARG A 1 102 ? -0.459 14.962 6.643 1.00 92.88 102 ARG A N 1
ATOM 750 C CA . ARG A 1 102 ? -1.012 13.743 7.244 1.00 92.88 102 ARG A CA 1
ATOM 751 C C . ARG A 1 102 ? -2.227 14.062 8.119 1.00 92.88 102 ARG A C 1
ATOM 753 O O . ARG A 1 102 ? -2.288 15.115 8.758 1.00 92.88 102 ARG A O 1
ATOM 760 N N . GLY A 1 103 ? -3.194 13.147 8.115 1.00 93.69 103 GLY A N 1
ATOM 761 C CA . GLY A 1 103 ? -4.379 13.202 8.967 1.00 93.69 103 GLY A CA 1
ATOM 762 C C . GLY A 1 103 ? -4.059 12.752 10.395 1.00 93.69 103 GLY A C 1
ATOM 763 O O . GLY A 1 103 ? -2.902 12.450 10.693 1.00 93.69 103 GLY A O 1
ATOM 764 N N . PRO A 1 104 ? -5.060 12.701 11.287 1.00 94.00 104 PRO A N 1
ATOM 765 C CA . PRO A 1 104 ? -4.889 12.067 12.593 1.00 94.00 104 PRO A CA 1
ATOM 766 C C . PRO A 1 104 ? -4.637 10.558 12.443 1.00 94.00 104 PRO A C 1
ATOM 768 O O . PRO A 1 104 ? -4.977 9.972 11.406 1.00 94.00 104 PRO A O 1
ATOM 771 N N . ALA A 1 105 ? -4.132 9.899 13.492 1.00 95.00 105 ALA A N 1
ATOM 772 C CA . ALA A 1 105 ? -4.163 8.440 13.561 1.00 95.00 105 ALA A CA 1
ATOM 773 C C . ALA A 1 105 ? -5.588 7.942 13.296 1.00 95.00 105 ALA A C 1
ATOM 775 O O . ALA A 1 105 ? -6.528 8.272 14.020 1.00 95.00 105 ALA A O 1
ATOM 776 N N . SER A 1 106 ? -5.737 7.169 12.223 1.00 96.12 106 SER A N 1
ATOM 777 C CA . SER A 1 106 ? -7.030 6.742 11.701 1.00 96.12 106 SER A CA 1
ATOM 778 C C . SER A 1 106 ? -7.018 5.247 11.441 1.00 96.12 106 SER A C 1
ATOM 780 O O . SER A 1 106 ? -5.984 4.677 11.090 1.00 96.12 106 SER A O 1
ATOM 782 N N . GLY A 1 107 ? -8.170 4.607 11.585 1.00 96.25 107 GLY A N 1
ATOM 783 C CA . GLY A 1 107 ? -8.288 3.190 11.290 1.00 96.25 107 GLY A CA 1
ATOM 784 C C . GLY A 1 107 ? -9.696 2.660 11.471 1.00 96.25 107 GLY A C 1
ATOM 785 O O . GLY A 1 107 ? -10.611 3.369 11.891 1.00 96.25 107 GLY A O 1
ATOM 786 N N . VAL A 1 108 ? -9.850 1.392 11.109 1.00 97.12 108 VAL A N 1
ATOM 787 C CA . VAL A 1 108 ? -11.093 0.635 11.227 1.00 97.12 108 VAL A CA 1
ATOM 788 C C . VAL A 1 108 ? -10.781 -0.749 11.776 1.00 97.12 108 VAL A C 1
ATOM 790 O O . VAL A 1 108 ? -9.739 -1.330 11.471 1.00 97.12 108 VAL A O 1
ATOM 793 N N . ILE A 1 109 ? -11.698 -1.301 12.563 1.00 97.94 109 ILE A N 1
ATOM 794 C CA . ILE A 1 109 ? -11.692 -2.718 12.927 1.00 97.94 109 ILE A CA 1
ATOM 795 C C . ILE A 1 109 ? -12.903 -3.365 12.277 1.00 97.94 109 ILE A C 1
ATOM 797 O O . ILE A 1 109 ? -14.039 -2.920 12.448 1.00 97.94 109 ILE A O 1
ATOM 801 N N . VAL A 1 110 ? -12.641 -4.440 11.544 1.00 96.25 110 VAL A N 1
ATOM 802 C CA . VAL A 1 110 ? -13.640 -5.202 10.803 1.00 96.25 110 VAL A CA 1
ATOM 803 C C . VAL A 1 110 ? -13.676 -6.628 11.320 1.00 96.25 110 VAL A C 1
ATOM 805 O O . VAL A 1 110 ? -12.630 -7.245 11.521 1.00 96.25 110 VAL A O 1
ATOM 808 N N . ARG A 1 111 ? -14.879 -7.192 11.462 1.00 95.50 111 ARG A N 1
ATOM 809 C CA . ARG A 1 111 ? -15.057 -8.621 11.732 1.00 95.50 111 ARG A CA 1
ATOM 810 C C . ARG A 1 111 ? -16.219 -9.185 10.927 1.00 95.50 111 ARG A C 1
ATOM 812 O O . ARG A 1 111 ? -17.340 -8.697 11.024 1.00 95.50 111 ARG A O 1
ATOM 819 N N . ASN A 1 112 ? -15.951 -10.246 10.162 1.00 93.31 112 ASN A N 1
ATOM 820 C CA . ASN A 1 112 ? -16.945 -10.951 9.342 1.00 93.31 112 ASN A CA 1
ATOM 821 C C . ASN A 1 112 ? -17.745 -10.010 8.418 1.00 93.31 112 ASN A C 1
ATOM 823 O O . ASN A 1 112 ? -18.967 -10.098 8.350 1.00 93.31 112 ASN A O 1
ATOM 827 N N . GLY A 1 113 ? -17.055 -9.058 7.782 1.00 93.50 113 GLY A N 1
ATOM 828 C CA . GLY A 1 113 ? -17.659 -8.063 6.891 1.00 93.50 113 GLY A CA 1
ATOM 829 C C . GLY A 1 113 ? -18.280 -6.848 7.590 1.00 93.50 113 GLY A C 1
ATOM 830 O O . GLY A 1 113 ? -18.558 -5.862 6.919 1.00 93.50 113 GLY A O 1
ATOM 831 N N . TYR A 1 114 ? -18.461 -6.868 8.915 1.00 96.38 114 TYR A N 1
ATOM 832 C CA . TYR A 1 114 ? -19.043 -5.751 9.667 1.00 96.38 114 TYR A CA 1
ATOM 833 C C . TYR A 1 114 ? -17.984 -4.769 10.152 1.00 96.38 114 TYR A C 1
ATOM 835 O O . TYR A 1 114 ? -16.933 -5.177 10.655 1.00 96.38 114 TYR A O 1
ATOM 843 N N . LEU A 1 115 ? -18.305 -3.479 10.073 1.00 97.06 115 LEU A N 1
ATOM 844 C CA . LEU A 1 115 ? -17.526 -2.421 10.702 1.00 97.06 115 LEU A CA 1
ATOM 845 C C . LEU A 1 115 ? -17.823 -2.416 12.207 1.00 97.06 115 LEU A C 1
ATOM 847 O O . LEU A 1 115 ? -18.959 -2.193 12.623 1.00 97.06 115 LEU A O 1
ATOM 851 N N . VAL A 1 116 ? -16.808 -2.693 13.018 1.00 98.25 116 VAL A N 1
ATOM 852 C CA . VAL A 1 116 ? -16.946 -2.783 14.479 1.00 98.25 116 VAL A CA 1
ATOM 853 C C . VAL A 1 116 ? -16.706 -1.431 15.131 1.00 98.25 116 VAL A C 1
ATOM 855 O O . VAL A 1 116 ? -17.459 -1.003 15.998 1.00 98.25 116 VAL A O 1
ATOM 858 N N . THR A 1 117 ? -15.644 -0.753 14.709 1.00 98.25 117 THR A N 1
ATOM 859 C CA . THR A 1 117 ? -15.326 0.603 15.149 1.00 98.25 117 THR A CA 1
ATOM 860 C C . THR A 1 117 ? -14.426 1.284 14.126 1.00 98.25 117 THR A C 1
ATOM 862 O O . THR A 1 117 ? -13.755 0.617 13.332 1.00 98.25 117 THR A O 1
ATOM 865 N N . GLU A 1 118 ? -14.410 2.607 14.169 1.00 97.38 118 GLU A N 1
ATOM 866 C CA . GLU A 1 118 ? -13.537 3.478 13.395 1.00 97.38 118 GLU A CA 1
ATOM 867 C C . GLU A 1 118 ? -13.066 4.638 14.278 1.00 97.38 118 GLU A C 1
ATOM 869 O O . GLU A 1 118 ? -13.742 5.015 15.237 1.00 97.38 118 GLU A O 1
ATOM 874 N N . TRP A 1 119 ? -11.902 5.197 13.974 1.00 98.19 119 TRP A N 1
ATOM 875 C CA . TRP A 1 119 ? -11.369 6.373 14.660 1.00 98.19 119 TRP A CA 1
ATOM 876 C C . TRP A 1 119 ? -10.607 7.263 13.680 1.00 98.19 119 TRP A C 1
ATOM 878 O O . TRP A 1 119 ? -10.186 6.807 12.612 1.00 98.19 119 TRP A O 1
ATOM 888 N N . GLY A 1 120 ? -10.435 8.534 14.048 1.00 96.69 120 GLY A N 1
ATOM 889 C CA . GLY A 1 120 ? -9.829 9.538 13.179 1.00 96.69 120 GLY A CA 1
ATOM 890 C C . GLY A 1 120 ? -10.710 9.838 11.965 1.00 96.69 120 GLY A C 1
ATOM 891 O O . GLY A 1 120 ? -11.907 10.083 12.103 1.00 96.69 120 GLY A O 1
ATOM 892 N N . GLU A 1 121 ? -10.111 9.816 10.778 1.00 96.38 121 GLU A N 1
ATOM 893 C CA . GLU A 1 121 ? -10.754 10.165 9.509 1.00 96.38 121 GLU A CA 1
ATOM 894 C C . GLU A 1 121 ? -10.518 9.067 8.446 1.00 96.38 121 GLU A C 1
ATOM 896 O O . GLU A 1 121 ? -9.807 9.287 7.466 1.00 96.38 121 GLU A O 1
ATOM 901 N N . PRO A 1 122 ? -11.108 7.863 8.583 1.00 93.38 122 PRO A N 1
ATOM 902 C CA . PRO A 1 122 ? -10.824 6.721 7.700 1.00 93.38 122 PRO A CA 1
ATOM 903 C C . PRO A 1 122 ? -11.224 6.943 6.230 1.00 93.38 122 PRO A C 1
ATOM 905 O O . PRO A 1 122 ? -10.698 6.281 5.340 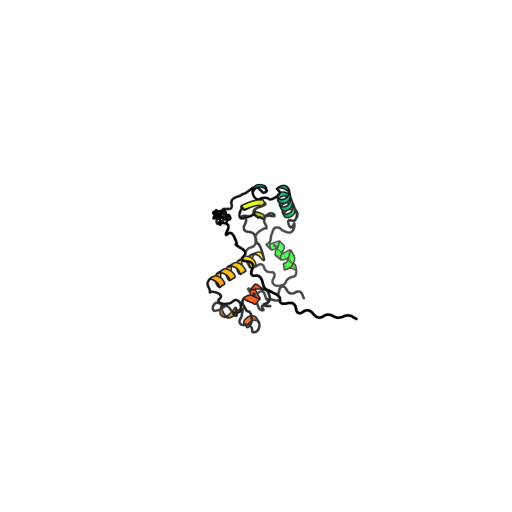1.00 93.38 122 PRO A O 1
ATOM 908 N N . GLY A 1 123 ? -12.145 7.873 5.957 1.00 91.81 123 GLY A N 1
ATOM 909 C CA . GLY A 1 123 ? -12.542 8.249 4.595 1.00 91.81 123 GLY A CA 1
ATOM 910 C C . GLY A 1 123 ? -11.593 9.243 3.914 1.00 91.81 123 GLY A C 1
ATOM 911 O O . GLY A 1 123 ? -11.780 9.577 2.744 1.00 91.81 123 GLY A O 1
ATOM 912 N N . ARG A 1 124 ? -10.587 9.757 4.629 1.00 93.69 124 ARG A N 1
ATOM 913 C CA . ARG A 1 124 ? -9.654 10.765 4.127 1.00 93.69 124 ARG A CA 1
ATOM 914 C C . ARG A 1 124 ? -8.597 10.087 3.247 1.00 93.69 124 ARG A C 1
ATOM 916 O O . ARG A 1 124 ? -7.894 9.186 3.681 1.00 93.69 124 ARG A O 1
ATOM 923 N N . ALA A 1 125 ? -8.420 10.567 2.018 1.00 91.69 125 ALA A N 1
ATOM 924 C CA . ALA A 1 125 ? -7.483 9.967 1.059 1.00 91.69 125 ALA A CA 1
ATOM 925 C C . ALA A 1 125 ? -5.998 10.258 1.365 1.00 91.69 125 ALA A C 1
ATOM 927 O O . ALA A 1 125 ? -5.451 11.216 0.826 1.00 91.69 125 ALA A O 1
ATOM 928 N N . ASP A 1 126 ? -5.352 9.491 2.245 1.00 91.44 126 ASP A N 1
ATOM 929 C CA . ASP A 1 126 ? -3.958 9.725 2.655 1.00 91.44 126 ASP A CA 1
ATOM 930 C C . ASP A 1 126 ? -2.892 8.998 1.833 1.00 91.44 126 ASP A C 1
ATOM 932 O O . ASP A 1 126 ? -3.168 8.014 1.153 1.00 91.44 126 ASP A O 1
ATOM 936 N N . MET A 1 127 ? -1.645 9.483 1.918 1.00 90.88 127 MET A N 1
ATOM 937 C CA . MET A 1 127 ? -0.499 8.760 1.368 1.00 90.88 127 MET A CA 1
ATOM 938 C C . MET A 1 127 ? -0.293 7.466 2.161 1.00 90.88 127 MET A C 1
ATOM 940 O O . MET A 1 127 ? 0.071 7.499 3.334 1.00 90.88 127 MET A O 1
ATOM 944 N N . THR A 1 128 ? -0.495 6.323 1.510 1.00 90.38 128 THR A N 1
ATOM 945 C CA . THR A 1 128 ? -0.362 4.996 2.131 1.00 90.38 128 THR A CA 1
ATOM 946 C C . THR A 1 128 ? 0.969 4.305 1.820 1.00 90.38 128 THR A C 1
ATOM 948 O O . THR A 1 128 ? 1.175 3.154 2.207 1.00 90.38 128 THR A O 1
ATOM 951 N N . ASN A 1 129 ? 1.881 4.976 1.106 1.00 90.56 129 ASN A N 1
ATOM 952 C CA . ASN A 1 129 ? 3.195 4.454 0.723 1.00 90.56 129 ASN A CA 1
ATOM 953 C C . ASN A 1 129 ? 3.092 3.053 0.081 1.00 90.56 129 ASN A C 1
ATOM 955 O O . ASN A 1 129 ? 2.355 2.844 -0.883 1.00 90.56 129 ASN A O 1
ATOM 959 N N . SER A 1 130 ? 3.803 2.065 0.627 1.00 94.31 130 SER A N 1
ATOM 960 C CA . SER A 1 130 ? 3.888 0.712 0.069 1.00 94.31 130 SER A CA 1
ATOM 961 C C . SER A 1 130 ? 2.582 -0.088 0.078 1.00 94.31 130 SER A C 1
ATOM 963 O O . SER A 1 130 ? 2.545 -1.121 -0.587 1.00 94.31 130 SER A O 1
ATOM 965 N N . VAL A 1 131 ? 1.495 0.376 0.710 1.00 95.50 131 VAL A N 1
ATOM 966 C CA . VAL A 1 131 ? 0.168 -0.260 0.544 1.00 95.50 131 VAL A CA 1
ATOM 967 C C . VAL A 1 131 ? -0.248 -0.288 -0.934 1.00 95.50 131 VAL A C 1
ATOM 969 O O . VAL A 1 131 ? -0.893 -1.241 -1.369 1.00 95.50 131 VAL A O 1
ATOM 972 N N . THR A 1 132 ? 0.205 0.677 -1.745 1.00 94.19 132 THR A N 1
ATOM 973 C CA . THR A 1 132 ? 0.020 0.696 -3.207 1.00 94.19 132 THR A CA 1
ATOM 974 C C . THR A 1 132 ? 0.428 -0.626 -3.874 1.00 94.19 132 THR A C 1
ATOM 976 O O . THR A 1 132 ? -0.230 -1.067 -4.816 1.00 94.19 132 THR A O 1
ATOM 979 N N . LYS A 1 133 ? 1.454 -1.320 -3.358 1.00 95.06 133 LYS A N 1
ATOM 980 C CA . LYS A 1 133 ? 1.921 -2.607 -3.900 1.00 95.06 133 LYS A CA 1
ATOM 981 C C . LYS A 1 133 ? 0.847 -3.701 -3.815 1.00 95.06 133 LYS A C 1
ATOM 983 O O . LYS A 1 133 ? 0.726 -4.493 -4.741 1.00 95.06 133 LYS A O 1
ATOM 988 N N . THR A 1 134 ? 0.010 -3.702 -2.776 1.00 95.56 134 THR A N 1
ATOM 989 C CA . THR A 1 134 ? -1.109 -4.654 -2.642 1.00 95.56 134 THR A CA 1
ATOM 990 C C . THR A 1 134 ? -2.158 -4.456 -3.738 1.00 95.56 134 THR A C 1
ATOM 992 O O . THR A 1 134 ? -2.685 -5.428 -4.288 1.00 95.56 134 THR A O 1
ATOM 995 N N . PHE A 1 135 ? -2.434 -3.202 -4.109 1.00 95.44 135 PHE A N 1
ATOM 996 C CA . PHE A 1 135 ? -3.327 -2.901 -5.230 1.00 95.44 135 PHE A CA 1
ATOM 997 C C . PHE A 1 135 ? -2.727 -3.375 -6.556 1.00 95.44 135 PHE A C 1
ATOM 999 O O . PHE A 1 135 ? -3.429 -4.013 -7.337 1.00 95.44 135 PHE A O 1
ATOM 1006 N N . LEU A 1 136 ? -1.427 -3.147 -6.783 1.00 94.81 136 LEU A N 1
ATOM 1007 C CA . LEU A 1 136 ? -0.730 -3.628 -7.982 1.00 94.81 136 LEU A CA 1
ATOM 1008 C C . LEU A 1 136 ? -0.790 -5.157 -8.105 1.00 94.81 136 LEU A C 1
ATOM 1010 O O . LEU A 1 136 ? -1.162 -5.664 -9.161 1.00 94.81 136 LEU A O 1
ATOM 1014 N N . THR A 1 137 ? -0.532 -5.896 -7.024 1.00 95.12 137 THR A N 1
ATOM 1015 C CA . THR A 1 137 ? -0.656 -7.363 -7.018 1.00 95.12 137 THR A CA 1
ATOM 1016 C C . THR A 1 137 ? -2.086 -7.820 -7.322 1.00 95.12 137 THR A C 1
ATOM 1018 O O . THR A 1 137 ? -2.280 -8.785 -8.059 1.00 95.12 137 THR A O 1
ATOM 1021 N N . THR A 1 138 ? -3.101 -7.106 -6.822 1.00 96.62 138 THR A N 1
ATOM 1022 C CA . THR A 1 138 ? -4.511 -7.405 -7.132 1.00 96.62 138 THR A CA 1
ATOM 1023 C C . THR A 1 138 ? -4.815 -7.191 -8.617 1.00 96.62 138 THR A C 1
ATOM 1025 O O . THR A 1 138 ? -5.447 -8.038 -9.245 1.00 96.62 138 THR A O 1
ATOM 1028 N N . VAL A 1 139 ? -4.332 -6.092 -9.207 1.00 97.12 139 VAL A N 1
ATOM 1029 C CA . VAL A 1 139 ? -4.485 -5.813 -10.645 1.00 97.12 139 VAL A CA 1
ATOM 1030 C C . VAL A 1 139 ? -3.797 -6.886 -11.492 1.00 97.12 139 VAL A C 1
ATOM 1032 O O . VAL A 1 139 ? -4.390 -7.351 -12.464 1.00 97.12 139 VAL A O 1
ATOM 1035 N N . ILE A 1 140 ? -2.601 -7.338 -11.101 1.00 96.38 140 ILE A N 1
ATOM 1036 C CA . ILE A 1 140 ? -1.902 -8.451 -11.765 1.00 96.38 140 ILE A CA 1
ATOM 1037 C C . ILE A 1 140 ? -2.732 -9.736 -11.689 1.00 96.38 140 ILE A C 1
ATOM 1039 O O . ILE A 1 140 ? -2.917 -10.396 -12.709 1.00 96.38 140 ILE A O 1
ATOM 1043 N N . GLY A 1 141 ? -3.292 -10.066 -10.521 1.00 96.81 141 GLY A N 1
ATOM 1044 C CA . GLY A 1 141 ? -4.169 -11.229 -10.362 1.00 96.81 141 GLY A CA 1
ATOM 1045 C C . GLY A 1 141 ? -5.391 -11.181 -11.286 1.00 96.81 141 GLY A C 1
ATOM 1046 O O . GLY A 1 141 ? -5.721 -12.180 -11.923 1.00 96.81 141 GLY A O 1
ATOM 1047 N N . LEU A 1 142 ? -6.016 -10.008 -11.433 1.00 98.06 142 LEU A N 1
ATOM 1048 C CA . LEU A 1 142 ? -7.128 -9.800 -12.368 1.00 98.06 142 LEU A CA 1
ATOM 1049 C C . LEU A 1 142 ? -6.693 -9.919 -13.837 1.00 98.06 142 LEU A C 1
ATOM 1051 O O . LEU A 1 142 ? -7.429 -10.484 -14.646 1.00 98.06 142 LEU A O 1
ATOM 1055 N N . ALA A 1 143 ? -5.518 -9.396 -14.197 1.00 97.44 143 ALA A N 1
ATOM 1056 C CA . ALA A 1 143 ? -4.966 -9.514 -15.546 1.00 97.44 143 ALA A CA 1
ATOM 1057 C C . ALA A 1 143 ? -4.652 -10.977 -15.896 1.00 97.44 143 ALA A C 1
ATOM 1059 O O . ALA A 1 143 ? -5.017 -11.440 -16.977 1.00 97.44 143 ALA A O 1
ATOM 1060 N N . TRP A 1 144 ? -4.057 -11.717 -14.961 1.00 97.88 144 TRP A N 1
ATOM 1061 C CA . TRP A 1 144 ? -3.796 -13.149 -15.089 1.00 97.88 144 TRP A CA 1
ATOM 1062 C C . TRP A 1 144 ? -5.091 -13.959 -15.219 1.00 97.88 144 TRP A C 1
ATOM 1064 O O . TRP A 1 144 ? -5.247 -14.724 -16.165 1.00 97.88 144 TRP A O 1
ATOM 1074 N N . GLN A 1 145 ? -6.083 -13.711 -14.356 1.00 98.12 145 GLN A N 1
ATOM 1075 C CA . GLN A 1 145 ? -7.395 -14.369 -14.430 1.00 98.12 145 GLN A CA 1
ATOM 1076 C C . GLN A 1 145 ? -8.094 -14.142 -15.782 1.00 98.12 145 GLN A C 1
ATOM 1078 O O . GLN A 1 145 ? -8.854 -14.991 -16.245 1.00 98.12 145 GLN A O 1
ATOM 1083 N N . ARG A 1 146 ? -7.850 -12.994 -16.423 1.00 98.19 146 ARG A N 1
ATOM 1084 C CA . ARG A 1 146 ? -8.387 -12.648 -17.748 1.00 98.19 146 ARG A CA 1
ATOM 1085 C C . ARG A 1 146 ? -7.524 -13.142 -18.914 1.00 98.19 146 ARG A C 1
ATOM 1087 O O . ARG A 1 146 ? -7.860 -12.851 -20.057 1.00 98.19 146 ARG A O 1
ATOM 1094 N N . GLY A 1 147 ? -6.420 -13.841 -18.651 1.00 97.19 147 GLY A N 1
ATOM 1095 C CA . GLY A 1 147 ? -5.483 -14.317 -19.671 1.00 97.19 147 GLY A CA 1
ATOM 1096 C C . GLY A 1 147 ? -4.648 -13.215 -20.333 1.00 97.19 147 GLY A C 1
ATOM 1097 O O . GLY A 1 147 ? -3.990 -13.479 -21.335 1.00 97.19 147 GLY A O 1
ATOM 1098 N N . LEU A 1 148 ? -4.659 -11.990 -19.790 1.00 97.44 148 LEU A N 1
ATOM 1099 C CA . LEU A 1 148 ? -3.802 -10.891 -20.256 1.00 97.44 148 LEU A CA 1
ATOM 1100 C 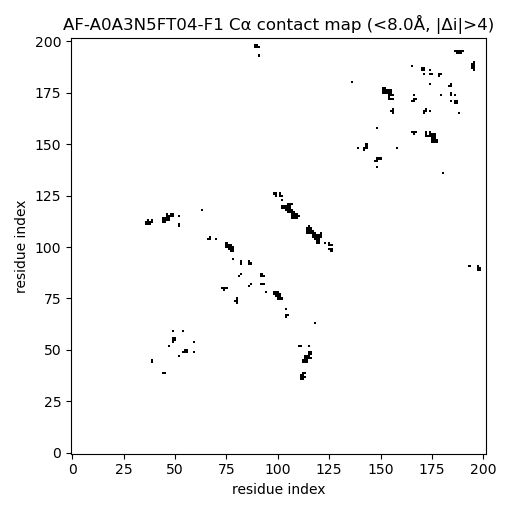C . LEU A 1 148 ? -2.347 -11.091 -19.828 1.00 97.44 148 LEU A C 1
ATOM 1102 O O . LEU A 1 148 ? -1.449 -10.617 -20.508 1.00 97.44 148 LEU A O 1
ATOM 1106 N N . ILE A 1 149 ? -2.133 -11.797 -18.715 1.00 98.06 149 ILE A N 1
ATOM 1107 C CA . ILE A 1 149 ? -0.864 -12.433 -18.360 1.00 98.06 149 ILE A CA 1
ATOM 1108 C C . ILE A 1 149 ? -1.120 -13.931 -18.463 1.00 98.06 149 ILE A C 1
ATOM 1110 O O . ILE A 1 149 ? -1.969 -14.453 -17.743 1.00 98.06 149 ILE A O 1
ATOM 1114 N N . ARG A 1 150 ? -0.439 -14.612 -19.385 1.00 97.94 150 ARG A N 1
ATOM 1115 C CA . ARG A 1 150 ? -0.717 -16.023 -19.692 1.00 97.94 150 ARG A CA 1
ATOM 1116 C C . ARG A 1 150 ? -0.150 -16.945 -18.621 1.00 97.94 150 ARG A C 1
ATOM 1118 O O . ARG A 1 150 ? -0.859 -17.811 -18.121 1.00 97.94 150 ARG A O 1
ATOM 1125 N N . ASP A 1 151 ? 1.106 -16.719 -18.253 1.00 98.12 151 ASP A N 1
ATOM 1126 C CA . ASP A 1 151 ? 1.822 -17.503 -17.253 1.00 98.12 151 ASP A CA 1
ATOM 1127 C C . ASP A 1 151 ? 2.744 -16.597 -16.423 1.00 98.12 151 ASP A C 1
ATOM 1129 O O . ASP A 1 151 ? 3.312 -15.629 -16.933 1.00 98.12 151 ASP A O 1
ATOM 1133 N N . LEU A 1 152 ? 2.892 -16.892 -15.129 1.00 97.44 152 LEU A N 1
ATOM 1134 C CA . LEU A 1 152 ? 3.769 -16.121 -14.237 1.00 97.44 152 LEU A CA 1
ATOM 1135 C C . LEU A 1 152 ? 5.259 -16.395 -14.488 1.00 97.44 152 LEU A C 1
ATOM 1137 O O . LEU A 1 152 ? 6.115 -15.617 -14.061 1.00 97.44 152 LEU A O 1
ATOM 1141 N N . SER A 1 153 ? 5.567 -17.485 -15.183 1.00 98.25 153 SER A N 1
ATOM 1142 C CA . SER A 1 153 ? 6.899 -17.787 -15.683 1.00 98.25 153 SER A CA 1
ATOM 1143 C C . SER A 1 153 ? 7.215 -17.066 -16.993 1.00 98.25 153 SER A C 1
ATOM 1145 O O . SER A 1 153 ? 8.365 -17.097 -17.415 1.00 98.25 153 SER A O 1
ATOM 1147 N N . ASP A 1 154 ? 6.278 -16.366 -17.636 1.00 98.50 154 ASP A N 1
ATOM 1148 C CA . ASP A 1 154 ? 6.613 -15.615 -18.847 1.00 98.50 154 ASP A CA 1
ATOM 1149 C C . ASP A 1 154 ? 7.551 -14.431 -18.548 1.00 98.50 154 ASP A C 1
ATOM 1151 O O . ASP A 1 154 ? 7.527 -13.839 -17.462 1.00 98.50 154 ASP A O 1
ATOM 1155 N N . TYR A 1 155 ? 8.362 -14.059 -19.544 1.00 98.38 155 TYR A N 1
ATOM 1156 C CA . TYR A 1 155 ? 9.209 -12.870 -19.479 1.00 98.38 155 TYR A CA 1
ATOM 1157 C C . TYR A 1 155 ? 8.360 -11.602 -19.514 1.00 98.38 155 TYR A C 1
ATOM 1159 O O . TYR A 1 155 ? 7.496 -11.443 -20.375 1.00 98.38 155 TYR A O 1
ATOM 1167 N N . VAL A 1 156 ? 8.634 -10.665 -18.608 1.00 97.44 156 VAL A N 1
ATOM 1168 C CA . VAL A 1 156 ? 7.846 -9.426 -18.488 1.00 97.44 156 VAL A CA 1
ATOM 1169 C C . VAL A 1 156 ? 7.993 -8.550 -19.730 1.00 97.44 156 VAL A C 1
ATOM 1171 O O . VAL A 1 156 ? 7.020 -7.934 -20.159 1.00 97.44 156 VAL A O 1
ATOM 1174 N N . ARG A 1 157 ? 9.180 -8.545 -20.349 1.00 97.06 157 ARG A N 1
ATOM 1175 C CA . ARG A 1 157 ? 9.472 -7.774 -21.568 1.00 97.06 157 ARG A CA 1
ATOM 1176 C C . ARG A 1 157 ? 8.472 -8.041 -22.698 1.00 97.06 157 ARG A C 1
ATOM 1178 O O . ARG A 1 157 ? 8.090 -7.117 -23.403 1.00 97.06 157 ARG A O 1
ATOM 1185 N N . ASP A 1 158 ? 7.988 -9.279 -22.810 1.00 96.81 158 ASP A N 1
ATOM 1186 C CA . ASP A 1 158 ? 7.090 -9.702 -23.888 1.00 96.81 158 ASP A CA 1
ATOM 1187 C C . ASP A 1 158 ? 5.673 -9.105 -23.722 1.00 96.81 158 ASP A C 1
ATOM 1189 O O . ASP A 1 158 ? 4.854 -9.174 -24.637 1.00 96.81 158 ASP A O 1
ATOM 1193 N N . TYR A 1 159 ? 5.383 -8.506 -22.559 1.00 96.50 159 TYR A N 1
ATOM 1194 C CA . TYR A 1 159 ? 4.129 -7.818 -22.234 1.00 96.50 159 TYR A CA 1
ATOM 1195 C C . TYR A 1 159 ? 4.241 -6.292 -22.289 1.00 96.50 159 TYR A C 1
ATOM 1197 O O . TYR A 1 159 ? 3.248 -5.599 -22.047 1.00 96.50 159 TYR A O 1
ATOM 1205 N N . MET A 1 160 ? 5.431 -5.746 -22.540 1.00 95.00 160 MET A N 1
ATOM 1206 C CA . MET A 1 160 ? 5.631 -4.303 -22.510 1.00 95.00 160 MET A CA 1
ATOM 1207 C C . MET A 1 160 ? 4.969 -3.628 -23.717 1.00 95.00 160 MET A C 1
ATOM 1209 O O . MET A 1 160 ? 5.085 -4.116 -24.844 1.00 95.00 160 MET A O 1
ATOM 1213 N N . PRO A 1 161 ? 4.266 -2.497 -23.513 1.00 93.25 161 PRO A N 1
ATOM 1214 C CA . PRO A 1 161 ? 3.783 -1.686 -24.620 1.00 93.25 161 PRO A CA 1
ATOM 1215 C C . PRO A 1 161 ? 4.937 -1.223 -25.523 1.00 93.25 161 PRO A C 1
ATOM 1217 O O . PRO A 1 161 ? 6.069 -1.080 -25.049 1.00 93.25 161 PRO A O 1
ATOM 1220 N N . PRO A 1 162 ? 4.657 -0.890 -26.797 1.00 92.50 162 PRO A N 1
ATOM 1221 C CA . PRO A 1 162 ? 5.635 -0.217 -27.640 1.00 92.50 162 PRO A CA 1
ATOM 1222 C C . PRO A 1 162 ? 6.214 1.015 -26.934 1.00 92.50 162 PRO A C 1
ATOM 1224 O O . PRO A 1 162 ? 5.479 1.758 -26.281 1.00 92.50 162 PRO A O 1
ATOM 1227 N N . HIS A 1 163 ? 7.517 1.241 -27.105 1.00 88.56 163 HIS A N 1
ATOM 1228 C CA . HIS A 1 163 ? 8.272 2.362 -26.521 1.00 88.56 163 HIS A CA 1
ATOM 1229 C C . HIS A 1 163 ? 8.522 2.294 -25.004 1.00 88.56 163 HIS A C 1
ATOM 1231 O O . HIS A 1 163 ? 8.997 3.274 -24.434 1.00 88.56 163 HIS A O 1
ATOM 1237 N N . VAL A 1 164 ? 8.253 1.159 -24.351 1.00 90.81 164 VAL A N 1
ATOM 1238 C CA . VAL A 1 164 ? 8.719 0.894 -22.982 1.00 90.81 164 VAL A CA 1
ATOM 1239 C C . VAL A 1 164 ? 9.977 0.032 -23.050 1.00 90.81 164 VAL A C 1
ATOM 1241 O O . VAL A 1 164 ? 9.906 -1.146 -23.383 1.00 90.81 164 VAL A O 1
ATOM 1244 N N . ASP A 1 165 ? 11.125 0.615 -22.716 1.00 91.25 165 ASP A N 1
ATOM 1245 C CA . ASP A 1 165 ? 12.456 0.002 -22.832 1.00 91.25 165 ASP A CA 1
ATOM 1246 C C . ASP A 1 165 ? 13.005 -0.555 -21.503 1.00 91.25 165 ASP A C 1
ATOM 1248 O O . ASP A 1 165 ? 14.139 -1.033 -21.434 1.00 91.25 165 ASP A O 1
ATOM 1252 N N . LEU A 1 166 ? 12.181 -0.566 -20.447 1.00 92.25 166 LEU A N 1
ATOM 1253 C CA . LEU A 1 166 ? 12.565 -0.962 -19.083 1.00 92.25 166 LEU A CA 1
ATOM 1254 C C . LEU A 1 166 ? 13.143 -2.385 -18.971 1.00 92.25 166 LEU A C 1
ATOM 1256 O O . LEU A 1 166 ? 13.809 -2.694 -17.986 1.00 92.25 166 LEU A O 1
ATOM 1260 N N . PHE A 1 167 ? 12.899 -3.257 -19.953 1.00 95.94 167 PHE A N 1
ATOM 1261 C CA . PHE A 1 167 ? 13.359 -4.649 -19.948 1.00 95.94 167 PHE A CA 1
ATOM 1262 C C . PHE A 1 167 ? 14.307 -5.006 -21.102 1.00 95.94 167 PHE A C 1
ATOM 1264 O O . PHE A 1 167 ? 14.556 -6.187 -21.339 1.00 95.94 167 PHE A O 1
ATOM 1271 N N . GLU A 1 168 ? 14.867 -4.011 -21.796 1.00 92.75 168 GLU A N 1
ATOM 1272 C CA . GLU A 1 168 ? 15.781 -4.231 -22.928 1.00 92.75 168 GLU A CA 1
ATOM 1273 C C . GLU A 1 168 ? 17.228 -4.516 -22.494 1.00 92.75 168 GLU A C 1
ATOM 1275 O O . GLU A 1 168 ? 17.989 -5.129 -23.240 1.00 92.75 168 GLU A O 1
ATOM 1280 N N . ALA A 1 169 ? 17.625 -4.129 -21.278 1.00 94.00 169 ALA A N 1
ATOM 1281 C CA . ALA A 1 169 ? 18.951 -4.441 -20.741 1.00 94.00 169 ALA A CA 1
ATOM 1282 C C . ALA A 1 169 ? 19.140 -5.954 -20.520 1.00 94.00 169 ALA A C 1
ATOM 1284 O O . ALA A 1 169 ? 18.207 -6.644 -20.109 1.00 94.00 169 ALA A O 1
ATOM 1285 N N . GLU A 1 170 ? 20.360 -6.471 -20.724 1.00 95.94 170 GLU A N 1
ATOM 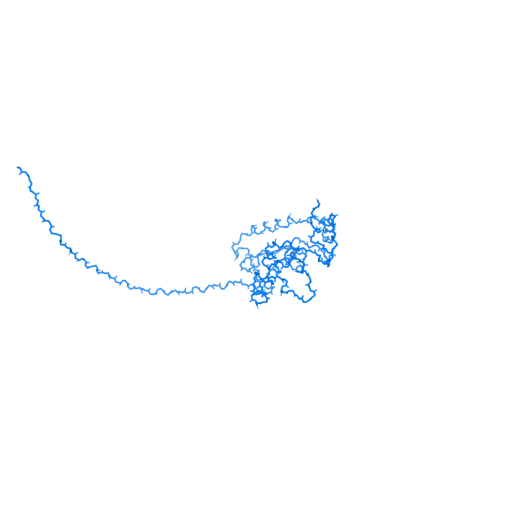1286 C CA . GLU A 1 170 ? 20.649 -7.918 -20.689 1.00 95.94 170 GLU A CA 1
ATOM 1287 C C . GLU A 1 170 ? 20.173 -8.608 -19.397 1.00 95.94 170 GLU A C 1
ATOM 1289 O O . GLU A 1 170 ? 19.637 -9.719 -19.438 1.00 95.94 170 GLU A O 1
ATOM 1294 N N . HIS A 1 171 ? 20.346 -7.951 -18.247 1.00 96.00 171 HIS A N 1
ATOM 1295 C CA . HIS A 1 171 ? 19.842 -8.447 -16.966 1.00 96.00 171 HIS A CA 1
ATOM 1296 C C . HIS A 1 171 ? 18.310 -8.494 -16.943 1.00 96.00 171 HIS A C 1
ATOM 1298 O O . HIS A 1 171 ? 17.714 -9.550 -16.714 1.00 96.00 171 HIS A O 1
ATOM 1304 N N . ASN A 1 172 ? 17.661 -7.373 -17.266 1.00 97.44 172 ASN A N 1
ATOM 1305 C CA . ASN A 1 172 ? 16.210 -7.244 -17.169 1.00 97.44 172 ASN A CA 1
ATOM 1306 C C . ASN A 1 172 ? 15.457 -8.133 -18.168 1.00 97.44 172 ASN A C 1
ATOM 1308 O O . ASN A 1 172 ? 14.355 -8.591 -17.867 1.00 97.44 172 ASN A O 1
ATOM 1312 N N . GLN A 1 173 ? 16.061 -8.461 -19.312 1.00 97.38 173 GLN A N 1
ATOM 1313 C CA . GLN A 1 173 ? 15.493 -9.387 -20.295 1.00 97.38 173 GLN A CA 1
ATOM 1314 C C . GLN A 1 173 ? 15.163 -10.773 -19.713 1.00 97.38 173 GLN A C 1
ATOM 1316 O O . GLN A 1 173 ? 14.329 -11.493 -20.263 1.00 97.38 173 GLN A O 1
ATOM 1321 N N . LYS A 1 174 ? 15.812 -11.160 -18.608 1.00 98.00 174 LYS A N 1
ATOM 1322 C CA . LYS A 1 174 ? 15.635 -12.455 -17.934 1.00 98.00 174 LYS A CA 1
ATOM 1323 C C . LYS A 1 174 ? 14.537 -12.407 -16.857 1.00 98.00 174 LYS A C 1
ATOM 1325 O O . LYS A 1 174 ? 14.207 -13.444 -16.279 1.00 98.00 174 LYS A O 1
ATOM 1330 N N . ILE A 1 175 ? 13.963 -11.232 -16.577 1.00 98.56 175 ILE A N 1
ATOM 1331 C CA . ILE A 1 175 ? 12.955 -11.044 -15.528 1.00 98.56 175 ILE A CA 1
ATOM 1332 C C . ILE A 1 175 ? 11.610 -11.645 -15.957 1.00 98.56 175 ILE A C 1
ATOM 1334 O O . ILE A 1 175 ? 11.047 -11.301 -16.998 1.00 98.56 175 ILE A O 1
ATOM 1338 N N . ARG A 1 176 ? 11.075 -12.521 -15.101 1.00 98.44 176 ARG A N 1
ATOM 1339 C CA . ARG A 1 176 ? 9.743 -13.122 -15.211 1.00 98.44 176 ARG A CA 1
ATOM 1340 C C . ARG A 1 176 ? 8.765 -12.436 -14.262 1.00 98.44 176 ARG A C 1
ATOM 1342 O O . ARG A 1 176 ? 9.190 -11.830 -13.273 1.00 98.44 176 ARG A O 1
ATOM 1349 N N . TRP A 1 177 ? 7.463 -12.556 -14.523 1.00 97.94 177 TRP A N 1
ATOM 1350 C CA . TRP A 1 177 ? 6.422 -11.990 -13.649 1.00 97.94 177 TRP A CA 1
ATOM 1351 C C . TRP A 1 177 ? 6.582 -12.437 -12.198 1.00 97.94 177 TRP A C 1
ATOM 1353 O O . TRP A 1 177 ? 6.447 -11.637 -11.271 1.00 97.94 177 TRP A O 1
ATOM 1363 N N . GLU A 1 178 ? 6.937 -13.701 -11.993 1.00 97.44 178 GLU A N 1
ATOM 1364 C CA . GLU A 1 178 ? 7.178 -14.230 -10.662 1.00 97.44 178 GLU A CA 1
ATOM 1365 C C . GLU A 1 178 ? 8.328 -13.560 -9.902 1.00 97.44 178 GLU A C 1
ATOM 1367 O O . GLU A 1 178 ? 8.237 -13.429 -8.681 1.00 97.44 178 GLU A O 1
ATOM 1372 N N . HIS A 1 179 ? 9.374 -13.093 -10.590 1.00 98.19 179 HIS A N 1
ATOM 1373 C CA . HIS A 1 179 ? 10.465 -12.372 -9.940 1.00 98.19 179 HIS A CA 1
ATOM 1374 C C . HIS A 1 179 ? 9.979 -11.019 -9.404 1.00 98.19 179 HIS A C 1
ATOM 1376 O O . HIS A 1 179 ? 10.325 -10.644 -8.285 1.00 98.19 179 HIS A O 1
ATOM 1382 N N . LEU A 1 180 ? 9.140 -10.302 -10.165 1.00 96.44 180 LEU A N 1
ATOM 1383 C CA . LEU A 1 180 ? 8.555 -9.032 -9.720 1.00 96.44 180 LEU A CA 1
ATOM 1384 C C . LEU A 1 180 ? 7.597 -9.240 -8.540 1.00 96.44 180 LEU A C 1
ATOM 1386 O O . LEU A 1 180 ? 7.665 -8.519 -7.547 1.00 96.44 180 LEU A O 1
ATOM 1390 N N . LEU A 1 181 ? 6.737 -10.260 -8.617 1.00 96.12 181 LEU A N 1
ATOM 1391 C CA . LEU A 1 181 ? 5.754 -10.572 -7.574 1.00 96.12 181 LEU A CA 1
ATOM 1392 C C . LEU A 1 181 ? 6.392 -11.033 -6.258 1.00 96.12 181 LEU A C 1
ATOM 1394 O O . LEU A 1 181 ? 5.796 -10.848 -5.197 1.00 96.12 181 LEU A O 1
ATOM 1398 N N . ARG A 1 182 ? 7.589 -11.627 -6.319 1.00 96.06 182 ARG A N 1
ATOM 1399 C CA . ARG A 1 182 ? 8.339 -12.106 -5.147 1.00 96.06 182 ARG A CA 1
ATOM 1400 C C . ARG A 1 182 ? 9.472 -11.179 -4.716 1.00 96.06 182 ARG A C 1
ATOM 1402 O O . ARG A 1 182 ? 10.147 -11.498 -3.746 1.00 96.06 182 ARG A O 1
ATOM 1409 N N . GLN A 1 183 ? 9.650 -10.042 -5.391 1.00 95.38 183 GLN A N 1
ATOM 1410 C CA . GLN A 1 183 ? 10.732 -9.084 -5.129 1.00 95.38 183 GLN A CA 1
ATOM 1411 C C . GLN A 1 183 ? 12.135 -9.713 -5.233 1.00 95.38 183 GLN A C 1
ATOM 1413 O O . GLN A 1 183 ? 13.017 -9.431 -4.431 1.00 95.38 183 GLN A O 1
ATOM 1418 N N . THR A 1 184 ? 12.351 -10.567 -6.237 1.00 97.00 184 THR A N 1
ATOM 1419 C CA . THR A 1 184 ? 13.632 -11.260 -6.481 1.00 97.00 184 THR A CA 1
ATOM 1420 C C . THR A 1 184 ? 14.222 -10.951 -7.856 1.00 97.00 184 THR A C 1
ATOM 1422 O O . THR A 1 184 ? 15.021 -11.728 -8.373 1.00 97.00 184 THR A O 1
ATOM 1425 N N . SER A 1 185 ? 13.781 -9.874 -8.509 1.00 95.94 185 SER A N 1
ATOM 1426 C CA . SER A 1 185 ? 14.206 -9.552 -9.875 1.00 95.94 185 SER A CA 1
ATOM 1427 C C . SER A 1 185 ? 15.553 -8.845 -9.958 1.00 95.94 185 SER A C 1
ATOM 1429 O O . SER A 1 185 ? 16.160 -8.883 -11.023 1.00 95.94 185 SER A O 1
ATOM 1431 N N . ASP A 1 186 ? 15.968 -8.169 -8.879 1.00 93.50 186 ASP A N 1
ATOM 1432 C CA . ASP A 1 186 ? 17.132 -7.269 -8.857 1.00 93.50 186 ASP A CA 1
ATOM 1433 C C . ASP A 1 186 ? 17.136 -6.321 -10.071 1.00 93.50 186 ASP A C 1
ATOM 1435 O O . ASP A 1 186 ? 18.113 -6.222 -10.801 1.00 93.50 186 ASP A O 1
ATOM 1439 N N . GLY A 1 187 ? 15.974 -5.736 -10.387 1.00 93.19 187 GLY A N 1
ATOM 1440 C CA . GLY A 1 187 ? 15.793 -4.979 -11.628 1.00 93.19 187 GLY A CA 1
ATOM 1441 C C . GLY A 1 187 ? 16.696 -3.749 -11.663 1.00 93.19 187 GLY A C 1
ATOM 1442 O O . GLY A 1 187 ? 16.795 -3.043 -10.665 1.00 93.19 187 GLY A O 1
ATOM 1443 N N . GLN A 1 188 ? 17.320 -3.491 -12.812 1.00 92.94 188 GLN A N 1
ATOM 1444 C CA . GLN A 1 188 ? 18.292 -2.406 -12.986 1.00 92.94 188 GLN A CA 1
ATOM 1445 C C . GLN A 1 188 ? 17.760 -1.319 -13.919 1.00 92.94 188 GLN A C 1
ATOM 1447 O O . GLN A 1 188 ? 16.945 -1.594 -14.800 1.00 92.94 188 GLN A O 1
ATOM 1452 N N . GLY A 1 189 ? 18.256 -0.094 -13.781 1.00 91.44 189 GLY A N 1
ATOM 1453 C CA . GLY A 1 189 ? 17.979 1.000 -14.706 1.00 91.44 189 GLY A CA 1
ATOM 1454 C C . GLY A 1 189 ? 17.448 2.252 -14.025 1.00 91.44 189 GLY A C 1
ATOM 1455 O O . GLY A 1 189 ? 17.527 2.420 -12.814 1.00 91.44 189 GLY A O 1
ATOM 1456 N N . THR A 1 190 ? 16.904 3.153 -14.836 1.00 91.38 190 THR A N 1
ATOM 1457 C CA . THR A 1 190 ? 16.458 4.471 -14.383 1.00 91.38 190 THR A CA 1
ATOM 1458 C C . THR A 1 190 ? 14.986 4.656 -14.700 1.00 91.38 190 THR A C 1
ATOM 1460 O O . THR A 1 190 ? 14.581 4.540 -15.854 1.00 91.38 190 THR A O 1
ATOM 1463 N N . LEU A 1 191 ? 14.189 5.015 -13.694 1.00 89.88 191 LEU A N 1
ATOM 1464 C CA . LEU A 1 191 ? 12.782 5.360 -13.869 1.00 89.88 191 LEU A CA 1
ATOM 1465 C C . LEU A 1 191 ? 12.529 6.777 -13.352 1.00 89.88 191 LEU A C 1
ATOM 1467 O O . LEU A 1 191 ? 12.889 7.117 -12.229 1.00 89.88 191 LEU A O 1
ATOM 1471 N N . TRP A 1 192 ? 11.931 7.623 -14.196 1.00 90.06 192 TRP A N 1
ATOM 1472 C CA . TRP A 1 192 ? 11.680 9.044 -13.899 1.00 90.06 192 TRP A CA 1
ATOM 1473 C C . TRP A 1 192 ? 12.928 9.814 -13.430 1.00 90.06 192 TRP A C 1
ATOM 1475 O O . TRP A 1 192 ? 12.853 10.665 -12.548 1.00 90.06 192 TRP A O 1
ATOM 1485 N N . GLY A 1 193 ? 14.085 9.498 -14.018 1.00 89.06 193 GLY A N 1
ATOM 1486 C CA . GLY A 1 193 ? 15.365 10.119 -13.667 1.00 89.06 193 GLY A CA 1
ATOM 1487 C C . GLY A 1 193 ? 15.997 9.601 -12.371 1.00 89.06 193 GLY A C 1
ATOM 1488 O O . GLY A 1 193 ? 17.033 10.124 -11.976 1.00 89.06 193 GLY A O 1
ATOM 1489 N N . LYS A 1 194 ? 15.411 8.581 -11.728 1.00 91.44 194 LYS A N 1
ATOM 1490 C CA . LYS A 1 194 ? 15.946 7.949 -10.516 1.00 91.44 194 LYS A CA 1
ATOM 1491 C C . LYS A 1 194 ? 16.556 6.584 -10.850 1.00 91.44 194 LYS A C 1
ATOM 1493 O O . LYS A 1 194 ? 15.816 5.728 -11.346 1.00 91.44 194 LYS A O 1
ATOM 1498 N N . PRO A 1 195 ? 17.867 6.382 -10.645 1.00 92.38 195 PRO A N 1
ATOM 1499 C CA . PRO A 1 195 ? 18.503 5.094 -10.893 1.00 92.38 195 PRO A CA 1
ATOM 1500 C C . PRO A 1 195 ? 18.184 4.076 -9.785 1.00 92.38 195 PRO A C 1
ATOM 1502 O O . PRO A 1 195 ? 17.924 4.456 -8.646 1.00 92.38 195 PRO A O 1
ATOM 1505 N N . ASP A 1 196 ? 18.251 2.784 -10.103 1.00 89.56 196 ASP A N 1
ATOM 1506 C CA . ASP A 1 196 ? 17.953 1.660 -9.198 1.00 89.56 196 ASP A CA 1
ATOM 1507 C C . ASP A 1 196 ? 18.891 1.537 -7.987 1.00 89.56 196 ASP A C 1
ATOM 1509 O O . ASP A 1 196 ? 18.596 0.802 -7.049 1.00 89.56 196 ASP A O 1
ATOM 1513 N N . TRP A 1 197 ? 20.024 2.237 -8.005 1.00 89.19 197 TRP A N 1
ATOM 1514 C CA . TRP A 1 197 ? 20.975 2.282 -6.898 1.00 89.19 197 TRP A CA 1
ATOM 1515 C C . TRP A 1 197 ? 20.771 3.475 -5.960 1.00 89.19 197 TRP A C 1
ATOM 1517 O O . TRP A 1 197 ? 21.498 3.578 -4.978 1.00 89.19 197 TRP A O 1
ATOM 1527 N N . ALA A 1 198 ? 19.821 4.375 -6.242 1.00 86.75 198 ALA A N 1
ATOM 1528 C CA . ALA A 1 198 ? 19.646 5.625 -5.496 1.00 86.75 198 ALA A CA 1
ATOM 1529 C C . ALA A 1 198 ? 19.299 5.442 -4.008 1.00 86.75 198 ALA A C 1
ATOM 1531 O O . ALA A 1 198 ? 19.395 6.408 -3.266 1.00 86.75 198 ALA A O 1
ATOM 1532 N N . ASP A 1 199 ? 18.892 4.243 -3.589 1.00 73.38 199 ASP A N 1
ATOM 1533 C CA . ASP A 1 199 ? 18.579 3.873 -2.204 1.00 73.38 199 ASP A CA 1
ATOM 1534 C C . ASP A 1 199 ? 19.582 2.864 -1.603 1.00 73.38 199 ASP A C 1
ATOM 1536 O O . ASP A 1 199 ? 19.314 2.251 -0.564 1.00 73.38 199 ASP A O 1
ATOM 1540 N N . ARG A 1 200 ? 20.734 2.652 -2.259 1.00 77.31 200 ARG A N 1
ATOM 1541 C CA . ARG A 1 200 ? 21.798 1.765 -1.774 1.00 77.31 200 ARG A CA 1
ATOM 1542 C C . ARG A 1 200 ? 22.821 2.587 -0.984 1.00 77.31 200 ARG A C 1
ATOM 1544 O O . ARG A 1 200 ? 23.414 3.496 -1.561 1.00 77.31 200 ARG A O 1
ATOM 1551 N N . PRO A 1 201 ? 23.068 2.268 0.298 1.00 61.16 201 PRO A N 1
ATOM 1552 C CA . PRO A 1 201 ? 24.089 2.963 1.073 1.00 61.16 201 PRO A CA 1
ATOM 1553 C C . PRO A 1 201 ? 25.487 2.740 0.475 1.00 61.16 201 PRO A C 1
ATOM 1555 O O . PRO A 1 201 ? 25.787 1.641 -0.001 1.00 61.16 201 PRO A O 1
ATOM 1558 N N . GLU A 1 202 ? 26.319 3.785 0.528 1.00 55.41 202 GLU A N 1
ATOM 1559 C CA . GLU A 1 202 ? 27.769 3.712 0.278 1.00 55.41 202 GLU A CA 1
ATOM 1560 C C . GLU A 1 202 ? 28.514 2.949 1.387 1.00 55.41 202 GLU A C 1
ATOM 1562 O O . GLU A 1 202 ? 28.125 3.072 2.575 1.00 55.41 202 GLU A O 1
#

Radius of gyration: 33.82 Å; Cα contacts (8 Å, |Δi|>4): 170; chains: 1; bounding box: 62×117×57 Å

Sequence (202 aa):
MVAGVAATLALVSWTISAQQRAASVPQAQAARAQAASYFPERLDWQRKQPEAVGMAPALVADAVRAAVGSEMTTNRDLATELATSFGRNEPFDTVIGPTRPRGPASGVIVRNGYLVTEWGEPGRADMTNSVTKTFLTTVIGLAWQRGLIRDLSDYVRDYMPPHVDLFEAEHNQKIRWEHLLRQTSDGQGTLWGKPDWADRPE

pLDDT: mean 85.07, std 19.29, range [31.64, 98.69]